Protein AF-A0A964HAW4-F1 (afdb_monomer_lite)

pLDDT: mean 76.49, std 19.89, range [31.2, 98.12]

Foldseek 3Di:
DDDDDDDDDDDDDDDDDDDDDDDDDDDDDDPPDDPPVVVVVVVVVVVVVVVVVVVVVVVVVVVDDDDDPDPPDPPPCPPPVVVVVVVVVVVVVVVVVCVVVVVVCVVCVVVDPPVQFAFDVVLLVLLVVLLVLLLLLLLVLLQLLCVLQVHHFDSVLSSVLQVLLVVQCPDPDNCRSLVSSLVSVVVRVRHSLSSNLSVVLSVLLLLLLLLVLLVVLVVLVVVVPDPPCVVVVCVCNVVSVVCSVDCVSVVVSQVVCCVVPVDGDDGNGDPVSSVSSSVSSNVSLLSNLQSVVSVVCSTHVDDPSCSSVSSNVSSVVD

Sequence (318 aa):
MVLVRRPAARPHALQRAEPGRAAGAGGRNVRHRPGAGQVRLRRLAAAAAVLRRTAGLVLRHHGGGRAAAGARRPVTRPAVRWRRLVRAAGYLLVALIVFFLGRALHRSWNQIPFDRITFHYGWLAASYLGLVASFLCSVQAWRFILRALGSRMGFRDSWFVITGSYAAKYLPGHVWAIGGRMLLARGKGVPEKVSGVAMVLETAALLAGALIAFGLCLPWMVRDGLPSWIWWLFLPVPPILALMFTPLLERMVGFAARMAFKREVRVAISAPGLLAALALFTLSSIIQGAAFFSLVRSLYPVAPRLLPDVIGAYNGAW

Radius of gyration: 35.88 Å; chains: 1; bounding box: 89×78×87 Å

Structure (mmCIF, N/CA/C/O backbone):
data_AF-A0A964HAW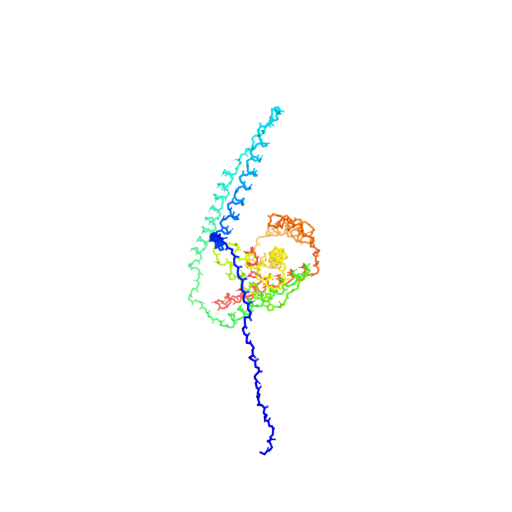4-F1
#
_entry.id   AF-A0A964HAW4-F1
#
loop_
_atom_site.group_PDB
_atom_site.id
_atom_site.type_symbol
_atom_site.label_atom_id
_atom_site.label_alt_id
_atom_site.label_comp_id
_atom_site.label_asym_id
_atom_site.label_entity_id
_atom_site.label_seq_id
_atom_site.pdbx_PDB_ins_code
_atom_site.Cartn_x
_atom_site.Cartn_y
_atom_site.Cartn_z
_atom_site.occupancy
_atom_site.B_iso_or_equiv
_atom_site.auth_seq_id
_atom_site.auth_comp_id
_atom_site.auth_asym_id
_atom_site.auth_atom_id
_atom_site.pdbx_PDB_model_num
ATOM 1 N N . MET A 1 1 ? 4.829 -59.054 48.210 1.00 35.91 1 MET A N 1
ATOM 2 C CA . MET A 1 1 ? 5.217 -58.788 49.612 1.00 35.91 1 MET A CA 1
ATOM 3 C C . MET A 1 1 ? 4.294 -57.680 50.120 1.00 35.91 1 MET A C 1
ATOM 5 O O . MET A 1 1 ? 4.290 -56.651 49.468 1.00 35.91 1 MET A O 1
ATOM 9 N N . VAL A 1 2 ? 3.479 -57.927 51.166 1.00 38.50 2 VAL A N 1
ATOM 10 C CA . VAL A 1 2 ? 2.469 -57.002 51.777 1.00 38.50 2 VAL A CA 1
ATOM 11 C C . VAL A 1 2 ? 1.381 -56.478 50.796 1.00 38.50 2 VAL A C 1
ATOM 13 O O . VAL A 1 2 ? 1.665 -55.604 49.993 1.00 38.50 2 VAL A O 1
ATOM 16 N N . LEU A 1 3 ? 0.135 -56.972 50.670 1.00 39.19 3 LEU A N 1
ATOM 17 C CA . LEU A 1 3 ? -0.824 -57.742 51.504 1.00 39.19 3 LEU A CA 1
ATOM 18 C C . LEU A 1 3 ? -1.668 -56.901 52.500 1.00 39.19 3 LEU A C 1
ATOM 20 O O . LEU A 1 3 ? -1.117 -56.064 53.201 1.00 39.19 3 LEU A O 1
ATOM 24 N N . VAL A 1 4 ? -2.974 -57.250 52.596 1.00 39.12 4 VAL A N 1
ATOM 25 C CA . VAL A 1 4 ? -4.094 -56.712 53.433 1.00 39.12 4 VAL A CA 1
ATOM 26 C C . VAL A 1 4 ? -4.879 -55.542 52.786 1.00 39.12 4 VAL A C 1
ATOM 28 O O . VAL A 1 4 ? -4.257 -54.589 52.349 1.00 39.12 4 VAL A O 1
ATOM 31 N N . ARG A 1 5 ? -6.232 -55.495 52.688 1.00 35.47 5 ARG A N 1
ATOM 32 C CA . ARG A 1 5 ? -7.354 -56.490 52.749 1.00 35.47 5 ARG A CA 1
ATOM 33 C C . ARG A 1 5 ? -8.629 -55.912 52.052 1.00 35.47 5 ARG A C 1
ATOM 35 O O . ARG A 1 5 ? -8.724 -54.711 51.838 1.00 35.47 5 ARG A O 1
ATOM 42 N N . ARG A 1 6 ? -9.646 -56.754 51.793 1.00 42.38 6 ARG A N 1
ATOM 43 C CA . ARG A 1 6 ? -11.105 -56.426 51.751 1.00 42.38 6 ARG A CA 1
ATOM 44 C C . ARG A 1 6 ? -11.812 -57.254 52.850 1.00 42.38 6 ARG A C 1
ATOM 46 O O . ARG A 1 6 ? -11.238 -58.267 53.257 1.00 42.38 6 ARG A O 1
ATOM 53 N N . PRO A 1 7 ? -12.989 -56.841 53.364 1.00 48.69 7 PRO A N 1
ATOM 54 C CA . PRO A 1 7 ? -14.280 -57.511 53.049 1.00 48.69 7 PRO A CA 1
ATOM 55 C C . PRO A 1 7 ? -15.428 -56.482 52.825 1.00 48.69 7 PRO A C 1
ATOM 57 O O . PRO A 1 7 ? -15.294 -55.340 53.237 1.00 48.69 7 PRO A O 1
ATOM 60 N N . ALA A 1 8 ? -16.529 -56.686 52.085 1.00 38.34 8 ALA A N 1
ATOM 61 C CA . ALA A 1 8 ? -17.463 -57.806 51.844 1.00 38.34 8 ALA A CA 1
ATOM 62 C C . ALA A 1 8 ? -18.743 -57.791 52.736 1.00 38.34 8 ALA A C 1
ATOM 64 O O . ALA A 1 8 ? -18.697 -58.206 53.883 1.00 38.34 8 ALA A O 1
ATOM 65 N N . ALA A 1 9 ? -19.846 -57.305 52.130 1.00 42.94 9 ALA A N 1
ATOM 66 C CA . ALA A 1 9 ? -21.307 -57.526 52.298 1.00 42.94 9 ALA A CA 1
ATOM 67 C C . ALA A 1 9 ? -21.949 -58.114 53.587 1.00 42.94 9 ALA A C 1
ATOM 69 O O . ALA A 1 9 ? -21.405 -59.043 54.168 1.00 42.94 9 ALA A O 1
ATOM 70 N N . ARG A 1 10 ? -23.216 -57.717 53.878 1.00 41.38 10 ARG A N 1
ATOM 71 C CA . ARG A 1 10 ? -24.394 -58.583 54.228 1.00 41.38 10 ARG A CA 1
ATOM 72 C C . ARG A 1 10 ? -25.747 -57.782 54.299 1.00 41.38 10 ARG A C 1
ATOM 74 O O . ARG A 1 10 ? -25.674 -56.564 54.157 1.00 41.38 10 ARG A O 1
ATOM 81 N N . PRO A 1 11 ? -26.954 -58.421 54.384 1.00 58.38 11 PRO A N 1
ATOM 82 C CA . PRO A 1 11 ? -28.237 -57.883 53.857 1.00 58.38 11 PRO A CA 1
ATOM 83 C C . PRO A 1 11 ? -29.479 -57.984 54.817 1.00 58.38 11 PRO A C 1
ATOM 85 O O . PRO A 1 11 ? -29.296 -58.101 56.022 1.00 58.38 11 PRO A O 1
ATOM 88 N N . HIS A 1 12 ? -30.715 -58.035 54.255 1.00 36.41 12 HIS A N 1
ATOM 89 C CA . HIS A 1 12 ? -32.085 -58.155 54.861 1.00 36.41 12 HIS A CA 1
ATOM 90 C C . HIS A 1 12 ? -32.744 -56.824 55.326 1.00 36.41 12 HIS A C 1
ATOM 92 O O . HIS A 1 12 ? -32.024 -55.865 55.566 1.00 36.41 12 HIS A O 1
ATOM 98 N N . ALA A 1 13 ? -34.080 -56.635 55.426 1.00 34.81 13 ALA A N 1
ATOM 99 C CA . ALA A 1 13 ? -35.292 -57.482 55.258 1.00 34.81 13 ALA A CA 1
ATOM 100 C C . ALA A 1 13 ? -36.464 -56.629 54.658 1.00 34.81 13 ALA A C 1
ATOM 102 O O . ALA A 1 13 ? -36.458 -55.416 54.823 1.00 34.81 13 ALA A O 1
ATOM 103 N N . LEU A 1 14 ? -37.380 -57.116 53.805 1.00 39.22 14 LEU A N 1
ATOM 104 C CA . LEU A 1 14 ? -38.687 -57.776 54.073 1.00 39.22 14 LEU A CA 1
ATOM 105 C C . LEU A 1 14 ? -39.646 -57.149 55.126 1.00 39.22 14 LEU A C 1
ATOM 107 O O . LEU A 1 14 ? -39.494 -57.387 56.318 1.00 39.22 14 LEU A O 1
ATOM 111 N N . GLN A 1 15 ? -40.741 -56.529 54.652 1.00 36.38 15 GLN A N 1
ATOM 112 C CA . GLN A 1 15 ? -42.053 -56.347 55.324 1.00 36.38 15 GLN A CA 1
ATOM 113 C C . GLN A 1 15 ? -43.113 -56.140 54.212 1.00 36.38 15 GLN A C 1
ATOM 115 O O . GLN A 1 15 ? -42.954 -55.238 53.399 1.00 36.38 15 GLN A O 1
ATOM 120 N N . ARG A 1 16 ? -43.976 -57.121 53.898 1.00 32.84 16 ARG A N 1
ATOM 121 C CA . ARG A 1 16 ? -45.280 -57.518 54.500 1.00 32.84 16 ARG A CA 1
ATOM 122 C C . ARG A 1 16 ? -46.460 -56.573 54.190 1.00 32.84 16 ARG A C 1
ATOM 124 O O . ARG A 1 16 ? -46.291 -55.372 54.055 1.00 32.84 16 ARG A O 1
ATOM 131 N N . ALA A 1 17 ? -47.633 -57.181 53.999 1.00 31.97 17 ALA A N 1
ATOM 132 C CA . ALA A 1 17 ? -48.779 -56.648 53.256 1.00 31.97 17 ALA A CA 1
ATOM 133 C C . ALA A 1 17 ? -49.978 -56.230 54.131 1.00 31.97 17 ALA A C 1
ATOM 135 O O . ALA A 1 17 ? -50.087 -56.731 55.245 1.00 31.97 17 ALA A O 1
ATOM 136 N N . GLU A 1 18 ? -50.893 -55.453 53.516 1.00 38.38 18 GLU A N 1
ATOM 137 C CA . GLU A 1 18 ? -52.356 -55.352 53.774 1.00 38.38 18 GLU A CA 1
ATOM 138 C C . GLU A 1 18 ? -52.808 -54.860 55.176 1.00 38.38 18 GLU A C 1
ATOM 140 O O . GLU A 1 18 ? -52.257 -55.279 56.192 1.00 38.38 18 GLU A O 1
ATOM 145 N N . PRO A 1 19 ? -53.826 -53.967 55.268 1.00 40.56 19 PRO A N 1
ATOM 146 C CA . PRO A 1 19 ? -55.200 -54.395 54.957 1.00 40.56 19 PRO A CA 1
ATOM 147 C C . PRO A 1 19 ? -56.165 -53.355 54.332 1.00 40.56 19 PRO A C 1
ATOM 149 O O . PRO A 1 19 ? -56.290 -52.229 54.803 1.00 40.56 19 PRO A O 1
ATOM 152 N N . GLY A 1 20 ? -57.013 -53.827 53.411 1.00 31.20 20 GLY A N 1
ATOM 153 C CA . GLY A 1 20 ? -58.469 -53.865 53.654 1.00 31.20 20 GLY A CA 1
ATOM 154 C C . GLY A 1 20 ? -59.385 -52.638 53.403 1.00 31.20 20 GLY A C 1
ATOM 155 O O . GLY A 1 20 ? -59.283 -51.597 54.038 1.00 31.20 20 GLY A O 1
ATOM 156 N N . ARG A 1 21 ? -60.461 -52.925 52.643 1.00 33.78 21 ARG A N 1
ATOM 157 C CA . ARG A 1 21 ? -61.824 -52.318 52.632 1.00 33.78 21 ARG A CA 1
ATOM 158 C C . ARG A 1 21 ? -62.122 -51.004 51.863 1.00 33.78 21 ARG A C 1
ATOM 160 O O . ARG A 1 21 ? -62.060 -49.908 52.395 1.00 33.78 21 ARG A O 1
ATOM 167 N N . ALA A 1 22 ? -62.775 -51.233 50.713 1.00 32.38 22 ALA A N 1
ATOM 168 C CA . ALA A 1 22 ? -64.205 -50.940 50.462 1.00 32.38 22 ALA A CA 1
ATOM 169 C C . ALA A 1 22 ? -64.647 -49.678 49.676 1.00 32.38 22 ALA A C 1
ATOM 171 O O . ALA A 1 22 ? -64.302 -48.550 49.993 1.00 32.38 22 ALA A O 1
ATOM 172 N N . ALA A 1 23 ? -65.578 -49.958 48.746 1.00 33.78 23 ALA A N 1
ATOM 173 C CA . ALA A 1 23 ? -66.641 -49.116 48.171 1.00 33.78 23 ALA A CA 1
ATOM 174 C C . ALA A 1 23 ? -66.277 -47.870 47.328 1.00 33.78 23 ALA A C 1
ATOM 176 O O . ALA A 1 23 ? -65.573 -46.965 47.756 1.00 33.78 23 ALA A O 1
ATOM 177 N N . GLY A 1 24 ? -66.881 -47.777 46.134 1.00 31.69 24 GLY A N 1
ATOM 178 C CA . GLY A 1 24 ? -66.871 -46.561 45.310 1.00 31.69 24 GLY A CA 1
ATOM 179 C C . GLY A 1 24 ? -67.125 -46.824 43.824 1.00 31.69 24 GLY A C 1
ATOM 180 O O . GLY A 1 24 ? -66.193 -47.102 43.074 1.00 31.69 24 GLY A O 1
ATOM 181 N N . ALA A 1 25 ? -68.383 -46.725 43.388 1.00 40.19 25 ALA A N 1
ATOM 182 C CA . ALA A 1 25 ? -68.748 -46.774 41.971 1.00 40.19 25 ALA A CA 1
ATOM 183 C C . ALA A 1 25 ? -68.289 -45.509 41.210 1.00 40.19 25 ALA A C 1
ATOM 185 O O . ALA A 1 25 ? -68.097 -44.452 41.809 1.00 40.19 25 ALA A O 1
ATOM 186 N N . GLY A 1 26 ? -68.185 -45.591 39.878 1.00 35.69 26 GLY A N 1
ATOM 187 C CA . GLY A 1 26 ? -68.028 -44.416 39.007 1.00 35.69 26 GLY A CA 1
ATOM 188 C C . GLY A 1 26 ? -66.986 -44.593 37.901 1.00 35.69 26 GLY A C 1
ATOM 189 O O . GLY A 1 26 ? -65.810 -44.837 38.163 1.00 35.69 26 GLY A O 1
ATOM 190 N N . GLY A 1 27 ? -67.415 -44.454 36.643 1.00 46.66 27 GLY A N 1
ATOM 191 C CA . GLY A 1 27 ? -66.565 -44.678 35.471 1.00 46.66 27 GLY A CA 1
ATOM 192 C C . GLY A 1 27 ? -65.346 -43.749 35.410 1.00 46.66 27 GLY A C 1
ATOM 193 O O . GLY A 1 27 ? -65.473 -42.523 35.420 1.00 46.66 27 GLY A O 1
ATOM 194 N N . ARG A 1 28 ? -64.144 -44.327 35.283 1.00 37.09 28 ARG A N 1
ATOM 195 C CA . ARG A 1 28 ? -62.907 -43.558 35.081 1.00 37.09 28 ARG A CA 1
ATOM 196 C C . ARG A 1 28 ? -62.816 -43.044 33.648 1.00 37.09 28 ARG A C 1
ATOM 198 O O . ARG A 1 28 ? -62.330 -43.719 32.747 1.00 37.09 28 ARG A O 1
ATOM 205 N N . ASN A 1 29 ? -63.248 -41.801 33.477 1.00 41.69 29 ASN A N 1
ATOM 206 C CA . ASN A 1 29 ? -63.091 -41.018 32.259 1.00 41.69 29 ASN A CA 1
ATOM 207 C C . ASN A 1 29 ? -61.589 -40.841 31.928 1.00 41.69 29 ASN A C 1
ATOM 209 O O . ASN A 1 29 ? -60.875 -40.099 32.613 1.00 41.69 29 ASN A O 1
ATOM 213 N N . VAL A 1 30 ? -61.090 -41.558 30.913 1.00 42.34 30 VAL A N 1
ATOM 214 C CA . VAL A 1 30 ? -59.668 -41.565 30.527 1.00 42.34 30 VAL A CA 1
ATOM 215 C C . VAL A 1 30 ? -59.298 -40.228 29.883 1.00 42.34 30 VAL A C 1
ATOM 217 O O . VAL A 1 30 ? -59.407 -40.029 28.674 1.00 42.34 30 VAL A O 1
ATOM 220 N N . ARG A 1 31 ? -58.814 -39.284 30.698 1.00 45.88 31 ARG A N 1
ATOM 221 C CA . ARG A 1 31 ? -58.225 -38.034 30.200 1.00 45.88 31 ARG A CA 1
ATOM 222 C C . ARG A 1 31 ? -56.914 -38.328 29.469 1.00 45.88 31 ARG A C 1
ATOM 224 O O . ARG A 1 31 ? -55.850 -38.366 30.090 1.00 45.88 31 ARG A O 1
ATOM 231 N N . HIS A 1 32 ? -56.981 -38.467 28.145 1.00 48.34 32 HIS A N 1
ATOM 232 C CA . HIS A 1 32 ? -55.803 -38.415 27.279 1.00 48.34 32 HIS A CA 1
ATOM 233 C C . HIS A 1 32 ? -54.973 -37.163 27.603 1.00 48.34 32 HIS A C 1
ATOM 235 O O . HIS A 1 32 ? -55.416 -36.032 27.391 1.00 48.34 32 HIS A O 1
ATOM 241 N N . ARG A 1 33 ? -53.743 -37.355 28.098 1.00 52.31 33 ARG A N 1
ATOM 242 C CA . ARG A 1 33 ? -52.763 -36.267 28.171 1.00 52.31 33 ARG A CA 1
ATOM 243 C C . ARG A 1 33 ? -52.367 -35.896 26.734 1.00 52.31 33 ARG A C 1
ATOM 245 O O . ARG A 1 33 ? -51.877 -36.772 26.022 1.00 52.31 33 ARG A O 1
ATOM 252 N N . PRO A 1 34 ? -52.553 -34.640 26.288 1.00 51.97 34 PRO A N 1
ATOM 253 C CA . PRO A 1 34 ? -52.150 -34.236 24.947 1.00 51.97 34 PRO A CA 1
ATOM 254 C C . PRO A 1 34 ? -50.628 -34.343 24.819 1.00 51.97 34 PRO A C 1
ATOM 256 O O . PRO A 1 34 ? -49.889 -33.727 25.590 1.00 51.97 34 PRO A O 1
ATOM 259 N N . GLY A 1 35 ? -50.156 -35.128 23.848 1.00 50.19 35 GLY A N 1
ATOM 260 C CA . GLY A 1 35 ? -48.725 -35.301 23.591 1.00 50.19 35 GLY A CA 1
ATOM 261 C C . GLY A 1 35 ? -48.032 -33.968 23.283 1.00 50.19 35 GLY A C 1
ATOM 262 O O . GLY A 1 35 ? -48.661 -33.023 22.801 1.00 50.19 35 GLY A O 1
ATOM 263 N N . ALA A 1 36 ? -46.719 -33.887 23.523 1.00 56.66 36 ALA A N 1
ATOM 264 C CA . ALA A 1 36 ? -45.951 -32.636 23.440 1.00 56.66 36 ALA A CA 1
ATOM 265 C C . ALA A 1 36 ? -46.127 -31.865 22.108 1.00 56.66 36 ALA A C 1
ATOM 267 O O . ALA A 1 36 ? -46.110 -30.632 22.099 1.00 56.66 36 ALA A O 1
ATOM 268 N N . GLY A 1 37 ? -46.382 -32.569 20.997 1.00 54.00 37 GLY A N 1
ATOM 269 C CA . GLY A 1 37 ? -46.727 -31.969 19.703 1.00 54.00 37 GLY A CA 1
ATOM 270 C C . GLY A 1 37 ? -48.032 -31.157 19.707 1.00 54.00 37 GLY A C 1
ATOM 271 O O . GLY A 1 37 ? -48.051 -30.038 19.195 1.00 54.00 37 GLY A O 1
ATOM 272 N N . GLN A 1 38 ? -49.101 -31.646 20.349 1.00 55.34 38 GLN A N 1
ATOM 273 C CA . GLN A 1 38 ? -50.380 -30.923 20.445 1.00 55.34 38 GLN A CA 1
ATOM 274 C C . GLN A 1 38 ? -50.254 -29.642 21.281 1.00 55.34 38 GLN A C 1
ATOM 276 O O . GLN A 1 38 ? -50.842 -28.616 20.936 1.00 55.34 38 GLN A O 1
ATOM 281 N N . VAL A 1 39 ? -49.441 -29.656 22.345 1.00 58.75 39 VAL A N 1
ATOM 282 C CA . VAL A 1 39 ? -49.148 -28.448 23.140 1.00 58.75 39 VAL A CA 1
ATOM 283 C C . VAL A 1 39 ? -48.400 -27.409 22.293 1.00 58.75 39 VAL A C 1
ATOM 285 O O . VAL A 1 39 ? -48.707 -26.216 22.364 1.00 58.75 39 VAL A O 1
ATOM 288 N N . ARG A 1 40 ? -47.464 -27.850 21.441 1.00 57.47 40 ARG A N 1
ATOM 289 C CA . ARG A 1 40 ? -46.716 -26.979 20.520 1.00 57.47 40 ARG A CA 1
ATOM 290 C C . ARG A 1 40 ? -47.630 -26.358 19.456 1.00 57.47 40 ARG A C 1
ATOM 292 O O . ARG A 1 40 ? -47.580 -25.147 19.256 1.00 57.47 40 ARG A O 1
ATOM 299 N N . LEU A 1 41 ? -48.521 -27.150 18.853 1.00 60.28 41 LEU A N 1
ATOM 300 C CA . LEU A 1 41 ? -49.508 -26.678 17.872 1.00 60.28 41 LEU A CA 1
ATOM 301 C C . LEU A 1 41 ? -50.505 -25.675 18.477 1.00 60.28 41 LEU A C 1
ATOM 303 O O . LEU A 1 41 ? -50.747 -24.627 17.880 1.00 60.28 41 LEU A O 1
ATOM 307 N N . ARG A 1 42 ? -51.018 -25.922 19.692 1.00 66.50 42 ARG A N 1
ATOM 308 C CA . ARG A 1 42 ? -51.914 -24.970 20.382 1.00 66.50 42 ARG A CA 1
ATOM 309 C C . ARG A 1 42 ? -51.219 -23.642 20.708 1.00 66.50 42 ARG A C 1
ATOM 311 O O . ARG A 1 42 ? -51.841 -22.592 20.566 1.00 66.50 42 ARG A O 1
ATOM 318 N N . ARG A 1 43 ? -49.929 -23.659 21.074 1.00 61.53 43 ARG A N 1
ATOM 319 C CA . ARG A 1 43 ? -49.134 -22.429 21.276 1.00 61.53 43 ARG A CA 1
ATOM 320 C C . ARG A 1 43 ? -48.914 -21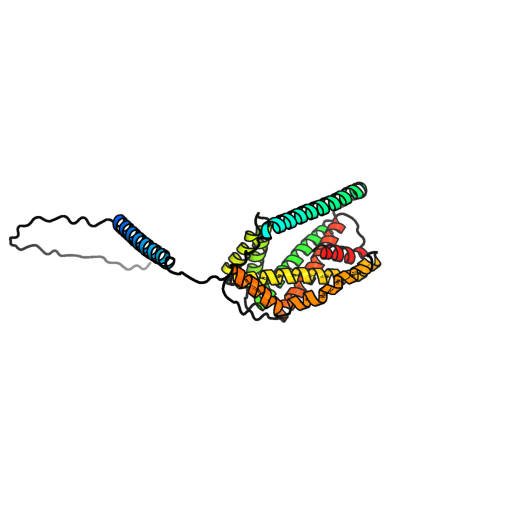.649 19.973 1.00 61.53 43 ARG A C 1
ATOM 322 O O . ARG A 1 43 ? -49.027 -20.426 19.987 1.00 61.53 43 ARG A O 1
ATOM 329 N N . LEU A 1 44 ? -48.664 -22.331 18.852 1.00 63.72 44 LEU A N 1
ATOM 330 C CA . LEU A 1 44 ? -48.538 -21.689 17.535 1.00 63.72 44 LEU A CA 1
ATOM 331 C C . LEU A 1 44 ? -49.867 -21.079 17.058 1.00 63.72 44 LEU A C 1
ATOM 333 O O . LEU A 1 44 ? -49.880 -19.942 16.589 1.00 63.72 44 LEU A O 1
ATOM 337 N N . ALA A 1 45 ? -50.990 -21.777 17.250 1.00 63.72 45 ALA A N 1
ATOM 338 C CA . ALA A 1 45 ? -52.321 -21.251 16.939 1.00 63.72 45 ALA A CA 1
ATOM 339 C C . ALA A 1 45 ? -52.668 -20.005 17.781 1.00 63.72 45 ALA A C 1
ATOM 341 O O . ALA A 1 45 ? -53.166 -19.015 17.243 1.00 63.72 45 ALA A O 1
ATOM 342 N N . ALA A 1 46 ? -52.341 -20.012 19.079 1.00 63.72 46 ALA A N 1
ATOM 343 C CA . ALA A 1 46 ? -52.520 -18.850 19.951 1.00 63.72 46 ALA A CA 1
ATOM 344 C C . ALA A 1 46 ? -51.659 -17.648 19.510 1.00 63.72 46 ALA A C 1
ATOM 346 O O . ALA A 1 46 ? -52.161 -16.526 19.438 1.00 63.72 46 ALA A O 1
ATOM 347 N N . ALA A 1 47 ? -50.393 -17.873 19.138 1.00 57.91 47 ALA A N 1
ATOM 348 C CA . ALA A 1 47 ? -49.519 -16.820 18.615 1.00 57.91 47 ALA A CA 1
ATOM 349 C C . ALA A 1 47 ? -50.041 -16.228 17.288 1.00 57.91 47 ALA A C 1
ATOM 351 O O . ALA A 1 47 ? -50.054 -15.008 17.113 1.00 57.91 47 ALA A O 1
ATOM 352 N N . ALA A 1 48 ? -50.546 -17.072 16.381 1.00 58.34 48 ALA A N 1
ATOM 353 C CA . ALA A 1 48 ? -51.159 -16.632 15.128 1.00 58.34 48 ALA A CA 1
ATOM 354 C C . ALA A 1 48 ? -52.446 -15.811 15.353 1.00 58.34 48 ALA A C 1
ATOM 356 O O . ALA A 1 48 ? -52.684 -14.833 14.641 1.00 58.34 48 ALA A O 1
ATOM 357 N N . ALA A 1 49 ? -53.256 -16.157 16.359 1.00 62.75 49 ALA A N 1
ATOM 358 C CA . ALA A 1 49 ? -54.447 -15.391 16.727 1.00 62.75 49 ALA A CA 1
ATOM 359 C C . ALA A 1 49 ? -54.100 -13.990 17.270 1.00 62.75 49 ALA A C 1
ATOM 361 O O . ALA A 1 49 ? -54.747 -13.010 16.894 1.00 62.75 49 ALA A O 1
ATOM 362 N N . VAL A 1 50 ? -53.047 -13.873 18.090 1.00 65.75 50 VAL A N 1
ATOM 363 C CA . VAL A 1 50 ? -52.547 -12.574 18.581 1.00 65.75 50 VAL A CA 1
ATOM 364 C C . VAL A 1 50 ? -52.026 -11.713 17.425 1.00 65.75 50 VAL A C 1
ATOM 366 O O . VAL A 1 50 ? -52.412 -10.549 17.327 1.00 65.75 50 VAL A O 1
ATOM 369 N N . LEU A 1 51 ? -51.240 -12.287 16.506 1.00 59.69 51 LEU A N 1
ATOM 370 C CA . LEU A 1 51 ? -50.731 -11.585 15.317 1.00 59.69 51 LEU A CA 1
ATOM 371 C C . LEU A 1 51 ? -51.848 -11.095 14.380 1.00 59.69 51 LEU A C 1
ATOM 373 O O . LEU A 1 51 ? -51.756 -9.995 13.837 1.00 59.69 51 LEU A O 1
ATOM 377 N N . ARG A 1 52 ? -52.934 -11.862 14.212 1.00 61.03 52 ARG A N 1
ATOM 378 C CA . ARG A 1 52 ? -54.109 -11.404 13.445 1.00 61.03 52 ARG A CA 1
ATOM 379 C C . ARG A 1 52 ? -54.853 -10.265 14.151 1.00 61.03 52 ARG A C 1
ATOM 381 O O . ARG A 1 52 ? -55.301 -9.338 13.477 1.00 61.03 52 ARG A O 1
ATOM 388 N N . ARG A 1 53 ? -54.950 -10.284 15.488 1.00 60.47 53 ARG A N 1
ATOM 389 C CA . ARG A 1 53 ? -55.561 -9.189 16.268 1.00 60.47 53 ARG A CA 1
ATOM 390 C C . ARG A 1 53 ? -54.749 -7.894 16.190 1.00 60.47 53 ARG A C 1
ATOM 392 O O . ARG A 1 53 ? -55.343 -6.836 15.995 1.00 60.47 53 ARG A O 1
ATOM 399 N N . THR A 1 54 ? -53.421 -7.957 16.292 1.00 57.59 54 THR A N 1
ATOM 400 C CA . THR A 1 54 ? -52.568 -6.761 16.170 1.00 57.59 54 THR A CA 1
ATOM 401 C C . THR A 1 54 ? -52.537 -6.220 14.740 1.00 57.59 54 THR A C 1
ATOM 403 O O . THR A 1 54 ? -52.667 -5.012 14.562 1.00 57.59 54 THR A O 1
ATOM 406 N N . ALA A 1 55 ? -52.486 -7.081 13.716 1.00 52.66 55 ALA A N 1
ATOM 407 C CA . ALA A 1 55 ? -52.609 -6.652 12.319 1.00 52.66 55 ALA A CA 1
ATOM 408 C C . ALA A 1 55 ? -53.962 -5.966 12.028 1.00 52.66 55 ALA A C 1
ATOM 410 O O . ALA A 1 55 ? -53.996 -4.916 11.386 1.00 52.66 55 ALA A O 1
ATOM 411 N N . GLY A 1 56 ? -55.071 -6.503 12.551 1.00 49.34 56 GLY A N 1
ATOM 412 C CA . GLY A 1 56 ? -56.401 -5.894 12.415 1.00 49.34 56 GLY A CA 1
ATOM 413 C C . GLY A 1 56 ? -56.543 -4.537 13.119 1.00 49.34 56 GLY A C 1
ATOM 414 O O . GLY A 1 56 ? -57.226 -3.650 12.608 1.00 49.34 56 GLY A O 1
ATOM 415 N N . LEU A 1 57 ? -55.867 -4.344 14.258 1.00 52.59 57 LEU A N 1
ATOM 416 C CA . LEU A 1 57 ? -55.820 -3.056 14.964 1.00 52.59 57 LEU A CA 1
ATOM 417 C C . LEU A 1 57 ? -54.989 -2.006 14.212 1.00 52.59 57 LEU A C 1
ATOM 419 O O . LEU A 1 57 ? -55.428 -0.863 14.094 1.00 52.59 57 LEU A O 1
ATOM 423 N N . VAL A 1 58 ? -53.843 -2.392 13.638 1.00 50.78 58 VAL A N 1
ATOM 424 C CA . VAL A 1 58 ? -53.017 -1.493 12.809 1.00 50.78 58 VAL A CA 1
ATOM 425 C C . VAL A 1 58 ? -53.774 -1.044 11.553 1.00 50.78 58 VAL A C 1
ATOM 427 O O . VAL A 1 58 ? -53.742 0.136 11.212 1.00 50.78 58 VAL A O 1
ATOM 430 N N . LEU A 1 59 ? -54.520 -1.944 10.902 1.00 50.12 59 LEU A N 1
ATOM 431 C CA . LEU A 1 59 ? -55.307 -1.608 9.708 1.00 50.12 59 LEU A CA 1
ATOM 432 C C . LEU A 1 59 ? -56.517 -0.704 10.006 1.00 50.12 59 LEU A C 1
ATOM 434 O O . LEU A 1 59 ? -56.865 0.130 9.171 1.00 50.12 59 LEU A O 1
ATOM 438 N N . ARG A 1 60 ? -57.132 -0.797 11.194 1.00 46.88 60 ARG A N 1
ATOM 439 C CA . ARG A 1 60 ? -58.220 0.120 11.591 1.00 46.88 60 ARG A CA 1
ATOM 440 C C . ARG A 1 60 ? -57.738 1.542 11.892 1.00 46.88 60 ARG A C 1
ATOM 442 O O . ARG A 1 60 ? -58.497 2.483 11.676 1.00 46.88 60 ARG A O 1
ATOM 449 N N . HIS A 1 61 ? -56.487 1.729 12.316 1.00 47.59 61 HIS A N 1
ATOM 450 C CA . HIS A 1 61 ? -55.968 3.055 12.681 1.00 47.59 61 HIS A CA 1
ATOM 451 C C . HIS A 1 61 ? -55.595 3.957 11.481 1.00 47.59 61 HIS A C 1
ATOM 453 O O . HIS A 1 61 ? -55.133 5.081 11.674 1.00 47.59 61 HIS A O 1
ATOM 459 N N . HIS A 1 62 ? -55.804 3.494 10.243 1.00 48.25 62 HIS A N 1
ATOM 460 C CA . HIS A 1 62 ? -55.634 4.277 9.007 1.00 48.25 62 HIS A CA 1
ATOM 461 C C . HIS A 1 62 ? -56.966 4.643 8.316 1.00 48.25 62 HIS A C 1
ATOM 463 O O . HIS A 1 62 ? -56.955 5.175 7.209 1.00 48.25 62 HIS A O 1
ATOM 469 N N . GLY A 1 63 ? -58.111 4.393 8.964 1.00 40.47 63 GLY A N 1
ATOM 470 C CA . GLY A 1 63 ? -59.453 4.607 8.401 1.00 40.47 63 GLY A CA 1
ATOM 471 C C . GLY A 1 63 ? -60.174 5.905 8.797 1.00 40.47 63 GLY A C 1
ATOM 472 O O . GLY A 1 63 ? -61.375 5.999 8.564 1.00 40.47 63 GLY A O 1
ATOM 473 N N . GLY A 1 64 ? -59.506 6.887 9.415 1.00 44.19 64 GLY A N 1
ATOM 474 C CA . GLY A 1 64 ? -60.161 8.106 9.914 1.00 44.19 64 GLY A CA 1
ATOM 475 C C . GLY A 1 64 ? -59.253 9.334 9.890 1.00 44.19 64 GLY A C 1
ATOM 476 O O . GLY A 1 64 ? -58.380 9.472 10.739 1.00 44.19 64 GLY A O 1
ATOM 477 N N . GLY A 1 65 ? -59.467 10.224 8.917 1.00 34.91 65 GLY A N 1
ATOM 478 C CA . GLY A 1 65 ? -58.687 11.456 8.758 1.00 34.91 65 GLY A CA 1
ATOM 479 C C . GLY A 1 65 ? -59.029 12.216 7.476 1.00 34.91 65 GLY A C 1
ATOM 480 O O . GLY A 1 65 ? -58.296 12.141 6.492 1.00 34.91 65 GLY A O 1
ATOM 481 N N . ARG A 1 66 ? -60.152 12.946 7.474 1.00 45.59 66 ARG A N 1
ATOM 482 C CA . ARG A 1 66 ? -60.420 13.983 6.459 1.00 45.59 66 ARG A CA 1
ATOM 483 C C . ARG A 1 66 ? -59.579 15.235 6.761 1.00 45.59 66 ARG A C 1
ATOM 485 O O . ARG A 1 66 ? -59.285 15.509 7.915 1.00 45.59 66 ARG A O 1
ATOM 492 N N . ALA A 1 67 ? -59.297 16.006 5.708 1.00 43.94 67 ALA A N 1
ATOM 493 C CA . ALA A 1 67 ? -58.748 17.369 5.725 1.00 43.94 67 ALA A CA 1
ATOM 494 C C . ALA A 1 67 ? -57.297 17.569 6.230 1.00 43.94 67 ALA A C 1
ATOM 496 O O . ALA A 1 67 ? -57.053 17.976 7.358 1.00 43.94 67 ALA A O 1
ATOM 497 N N . ALA A 1 68 ? -56.343 17.453 5.299 1.00 41.22 68 ALA A N 1
ATOM 498 C CA . ALA A 1 68 ? -55.222 18.393 5.190 1.00 41.22 68 ALA A CA 1
ATOM 499 C C . ALA A 1 68 ? -54.720 18.411 3.734 1.00 41.22 68 ALA A C 1
ATOM 501 O O . ALA A 1 68 ? -53.999 17.510 3.301 1.00 41.22 68 ALA A O 1
ATOM 502 N N . ALA A 1 69 ? -55.116 19.426 2.960 1.00 46.22 69 ALA A N 1
ATOM 503 C CA . ALA A 1 69 ? -54.677 19.618 1.576 1.00 46.22 69 ALA A CA 1
ATOM 504 C C . ALA A 1 69 ? -53.237 20.171 1.520 1.00 46.22 69 ALA A C 1
ATOM 506 O O . ALA A 1 69 ? -52.994 21.301 1.111 1.00 46.22 69 ALA A O 1
ATOM 507 N N . GLY A 1 70 ? -52.267 19.366 1.956 1.00 38.81 70 GLY A N 1
ATOM 508 C CA . GLY A 1 70 ? -50.842 19.646 1.789 1.00 38.81 70 GLY A CA 1
ATOM 509 C C . GLY A 1 70 ? -50.338 19.052 0.477 1.00 38.81 70 GLY A C 1
ATOM 510 O O . GLY A 1 70 ? -50.296 17.828 0.336 1.00 38.81 70 GLY A O 1
ATOM 511 N N . ALA A 1 71 ? -49.947 19.900 -0.477 1.00 47.91 71 ALA A N 1
ATOM 512 C CA . ALA A 1 71 ? -49.452 19.474 -1.784 1.00 47.91 71 ALA A CA 1
ATOM 513 C C . ALA A 1 71 ? -48.235 18.538 -1.651 1.00 47.91 71 ALA A C 1
ATOM 515 O O . ALA A 1 71 ? -47.099 18.976 -1.441 1.00 47.91 71 ALA A O 1
ATOM 516 N N . ARG A 1 72 ? -48.460 17.226 -1.806 1.00 48.25 72 ARG A N 1
ATOM 517 C CA . ARG A 1 72 ? -47.385 16.231 -1.897 1.00 48.25 72 ARG A CA 1
ATOM 518 C C . ARG A 1 72 ? -46.631 16.455 -3.203 1.00 48.25 72 ARG A C 1
ATOM 520 O O . ARG A 1 72 ? -47.010 15.911 -4.238 1.00 48.25 72 ARG A O 1
ATOM 527 N N . ARG A 1 73 ? -45.558 17.255 -3.146 1.00 50.81 73 ARG A N 1
ATOM 528 C CA . ARG A 1 73 ? -44.604 17.409 -4.253 1.00 50.81 73 ARG A CA 1
ATOM 529 C C . ARG A 1 73 ? -44.221 16.011 -4.759 1.00 50.81 73 ARG A C 1
ATOM 531 O O . ARG A 1 73 ? -43.803 15.187 -3.939 1.00 50.81 73 ARG A O 1
ATOM 538 N N . PRO A 1 74 ? -44.351 15.713 -6.063 1.00 46.34 74 PRO A N 1
ATOM 539 C CA . PRO A 1 74 ? -43.890 14.439 -6.581 1.00 46.34 74 PRO A CA 1
ATOM 540 C C . PRO A 1 74 ? -42.383 14.354 -6.346 1.00 46.34 74 PRO A C 1
ATOM 542 O O . PRO A 1 74 ? -41.628 15.213 -6.800 1.00 46.34 74 PRO A O 1
ATOM 545 N N . VAL A 1 75 ? -41.938 13.309 -5.644 1.00 55.34 75 VAL A N 1
ATOM 546 C CA . VAL A 1 75 ? -40.517 12.951 -5.602 1.00 55.34 75 VAL A CA 1
ATOM 547 C C . VAL A 1 75 ? -40.162 12.467 -7.003 1.00 55.34 75 VAL A C 1
ATOM 549 O O . VAL A 1 75 ? -40.337 11.291 -7.339 1.00 55.34 75 VAL A O 1
ATOM 552 N N . THR A 1 76 ? -39.738 13.405 -7.849 1.00 52.59 76 THR A N 1
ATOM 553 C CA . THR A 1 76 ? -39.257 13.136 -9.202 1.00 52.59 76 THR A CA 1
ATOM 554 C C . THR A 1 76 ? -38.172 12.075 -9.097 1.00 52.59 76 THR A C 1
ATOM 556 O O . THR A 1 76 ? -37.234 12.219 -8.322 1.00 52.59 76 THR A O 1
ATOM 559 N N . ARG A 1 77 ? -38.327 10.951 -9.807 1.00 51.50 77 ARG A N 1
ATOM 560 C CA . ARG A 1 77 ? -37.394 9.814 -9.745 1.00 51.50 77 ARG A CA 1
ATOM 561 C C . ARG A 1 77 ? -36.272 10.022 -10.775 1.00 51.50 77 ARG A C 1
ATOM 563 O O . ARG A 1 77 ? -36.455 9.604 -11.918 1.00 51.50 77 ARG A O 1
ATOM 570 N N . PRO A 1 78 ? -35.077 10.550 -10.433 1.00 53.12 78 PRO A N 1
ATOM 571 C CA . PRO A 1 78 ? -33.994 10.724 -11.408 1.00 53.12 78 PRO A CA 1
ATOM 572 C C . PRO A 1 78 ? -33.231 9.397 -11.612 1.00 53.12 78 PRO A C 1
ATOM 574 O O . PRO A 1 78 ? -32.410 9.237 -12.517 1.00 53.12 78 PRO A O 1
ATOM 577 N N . ALA A 1 79 ? -33.514 8.416 -10.746 1.00 61.53 79 ALA A N 1
ATOM 578 C CA . ALA A 1 79 ? -32.684 7.256 -10.472 1.00 61.53 79 ALA A CA 1
ATOM 579 C C . ALA A 1 79 ? -32.524 6.286 -11.651 1.00 61.53 79 ALA A C 1
ATOM 581 O O . ALA A 1 79 ? -31.518 5.585 -11.712 1.00 61.53 79 ALA A O 1
ATOM 582 N N . VAL A 1 80 ? -33.473 6.211 -12.591 1.00 67.75 80 VAL A N 1
ATOM 583 C CA . VAL A 1 80 ? -33.374 5.248 -13.706 1.00 67.75 80 VAL A CA 1
ATOM 584 C C . VAL A 1 80 ? -32.421 5.752 -14.790 1.00 67.75 80 VAL A C 1
ATOM 586 O O . VAL A 1 80 ? -31.541 5.001 -15.211 1.00 67.75 80 VAL A O 1
ATOM 589 N N . ARG A 1 81 ? -32.540 7.024 -15.204 1.00 77.75 81 ARG A N 1
ATOM 590 C CA . ARG A 1 81 ? -31.655 7.628 -16.217 1.00 77.75 81 ARG A CA 1
ATOM 591 C C . ARG A 1 81 ? -30.231 7.770 -15.674 1.00 77.75 81 ARG A C 1
ATOM 593 O O . ARG A 1 81 ? -29.297 7.350 -16.348 1.00 77.75 81 ARG A O 1
ATOM 600 N N . TRP A 1 82 ? -30.078 8.213 -14.420 1.00 79.56 82 TRP A N 1
ATOM 601 C CA . TRP A 1 82 ? -28.779 8.261 -13.736 1.00 79.56 82 TRP A CA 1
ATOM 602 C C . TRP A 1 82 ? -28.101 6.884 -13.651 1.00 79.56 82 TRP A C 1
ATOM 604 O O . TRP A 1 82 ? -26.955 6.737 -14.061 1.00 79.56 82 TRP A O 1
ATOM 614 N N . ARG A 1 83 ? -28.812 5.829 -13.218 1.00 81.81 83 ARG A N 1
ATOM 615 C CA . ARG A 1 83 ? -28.230 4.472 -13.147 1.00 81.81 83 ARG A CA 1
ATOM 616 C C . ARG A 1 83 ? -27.878 3.888 -14.517 1.00 81.81 83 ARG A C 1
ATOM 618 O O . ARG A 1 83 ? -26.970 3.066 -14.583 1.00 81.81 83 ARG A O 1
ATOM 625 N N . ARG A 1 84 ? -28.566 4.280 -15.597 1.00 85.38 84 ARG A N 1
ATOM 626 C CA . ARG A 1 84 ? -28.171 3.914 -16.970 1.00 85.38 84 ARG A CA 1
ATOM 627 C C . ARG A 1 84 ? -26.917 4.674 -17.411 1.00 85.38 84 ARG A C 1
ATOM 629 O O . ARG A 1 84 ? -26.007 4.034 -17.920 1.00 85.38 84 ARG A O 1
ATOM 636 N N . LEU A 1 85 ? -26.836 5.981 -17.146 1.00 89.19 85 LEU A N 1
ATOM 637 C CA . LEU A 1 85 ? -25.659 6.809 -17.445 1.00 89.19 85 LEU A CA 1
ATOM 638 C C . LEU A 1 85 ? -24.403 6.315 -16.713 1.00 89.19 85 LEU A C 1
ATOM 640 O O . LEU A 1 85 ? -23.387 6.096 -17.357 1.00 89.19 85 LEU A O 1
ATOM 644 N N . VAL A 1 86 ? -24.485 6.042 -15.406 1.00 89.50 86 VAL A N 1
ATOM 645 C CA . VAL A 1 86 ? -23.352 5.515 -14.619 1.00 89.50 86 VAL A CA 1
ATOM 646 C C . VAL A 1 86 ? -22.878 4.155 -15.149 1.00 89.50 86 VAL A C 1
ATOM 648 O O . VAL A 1 86 ? -21.677 3.917 -15.233 1.00 89.50 86 VAL A O 1
ATOM 651 N N . ARG A 1 87 ? -23.795 3.269 -15.569 1.00 90.62 87 ARG A N 1
ATOM 652 C CA . ARG A 1 87 ? -23.420 1.999 -16.219 1.00 90.62 87 ARG A CA 1
ATOM 653 C C . ARG A 1 87 ? -22.766 2.219 -17.579 1.00 90.62 87 ARG A C 1
ATOM 655 O O . ARG A 1 87 ? -21.750 1.598 -17.847 1.00 90.62 87 ARG A O 1
ATOM 662 N N . ALA A 1 88 ? -23.333 3.083 -18.421 1.00 91.81 88 ALA A N 1
ATOM 663 C CA . ALA A 1 88 ? -22.790 3.387 -19.743 1.00 91.81 88 ALA A CA 1
ATOM 664 C C . ALA A 1 88 ? -21.387 4.007 -19.646 1.00 91.81 88 ALA A C 1
ATOM 666 O O . ALA A 1 88 ? -20.487 3.567 -20.349 1.00 91.81 88 ALA A O 1
ATOM 667 N N . ALA A 1 89 ? -21.179 4.943 -18.715 1.00 92.69 89 ALA A N 1
ATOM 668 C CA . ALA A 1 89 ? -19.867 5.500 -18.399 1.00 92.69 89 ALA A CA 1
ATOM 669 C C . ALA A 1 89 ? -18.894 4.426 -17.882 1.00 92.69 89 ALA A C 1
ATOM 671 O O . ALA A 1 89 ? -17.740 4.407 -18.294 1.00 92.69 89 ALA A O 1
ATOM 672 N N . GLY A 1 90 ? -19.359 3.492 -17.044 1.00 91.81 90 GLY A N 1
ATOM 673 C CA . GLY A 1 90 ? -18.562 2.346 -16.594 1.00 91.81 90 GLY A CA 1
ATOM 674 C C . GLY A 1 90 ? -18.138 1.417 -17.738 1.00 91.81 90 GLY A C 1
ATOM 675 O O . GLY A 1 90 ? -16.962 1.080 -17.841 1.00 91.81 90 GLY A O 1
ATOM 676 N N . TYR A 1 91 ? -19.058 1.048 -18.635 1.00 94.25 91 TYR A N 1
ATOM 677 C CA . TYR A 1 91 ? -18.732 0.251 -19.825 1.00 94.25 91 TYR A CA 1
ATOM 678 C C . TYR A 1 91 ? -17.792 0.995 -20.779 1.00 94.25 91 TYR A C 1
ATOM 680 O O . TYR A 1 91 ? -16.855 0.389 -21.289 1.00 94.25 91 TYR A O 1
ATOM 688 N N . LEU A 1 92 ? -18.000 2.300 -20.982 1.00 95.12 92 LEU A N 1
ATOM 689 C CA . LEU A 1 92 ? -17.122 3.144 -21.792 1.00 95.12 92 LEU A CA 1
ATOM 690 C C . LEU A 1 92 ? -15.711 3.221 -21.193 1.00 95.12 92 LEU A C 1
ATOM 692 O O . LEU A 1 92 ? -14.739 3.059 -21.921 1.00 95.12 92 LEU A O 1
ATOM 696 N N . LEU A 1 93 ? -15.587 3.398 -19.874 1.00 93.81 93 LEU A N 1
ATOM 697 C CA . LEU A 1 93 ? -14.300 3.406 -19.176 1.00 93.81 93 LEU A CA 1
ATOM 698 C C . LEU A 1 93 ? -13.571 2.063 -19.319 1.00 93.81 93 LEU A C 1
ATOM 700 O O . LEU A 1 93 ? -12.393 2.047 -19.663 1.00 93.81 93 LEU A O 1
ATOM 704 N N . VAL A 1 94 ? -14.269 0.939 -19.120 1.00 94.25 94 VAL A N 1
ATOM 705 C CA . VAL A 1 94 ? -13.701 -0.405 -19.331 1.00 94.25 94 VAL A CA 1
ATOM 706 C C . VAL A 1 94 ? -13.267 -0.594 -20.788 1.00 94.25 94 VAL A C 1
ATOM 708 O O . VAL A 1 94 ? -12.167 -1.083 -21.032 1.00 94.25 94 VAL A O 1
ATOM 711 N N . ALA A 1 95 ? -14.078 -0.155 -21.756 1.00 94.50 95 ALA A N 1
ATOM 712 C CA . ALA A 1 95 ? -13.734 -0.213 -23.174 1.00 94.50 95 ALA A CA 1
ATOM 713 C C . ALA A 1 95 ? -12.503 0.647 -23.510 1.00 94.50 95 ALA A C 1
ATOM 715 O O . ALA A 1 95 ? -11.636 0.181 -24.245 1.00 94.50 95 ALA A O 1
ATOM 716 N N . LEU A 1 96 ? -12.374 1.851 -22.936 1.00 95.19 96 LEU A N 1
ATOM 717 C CA . LEU A 1 96 ? -11.171 2.681 -23.071 1.00 95.19 96 LEU A CA 1
ATOM 718 C C . LEU A 1 96 ? -9.942 1.983 -22.481 1.00 95.19 96 LEU A C 1
ATOM 720 O O . LEU A 1 96 ? -8.918 1.919 -23.154 1.00 95.19 96 LEU A O 1
ATOM 724 N N . ILE A 1 97 ? -10.031 1.437 -21.264 1.00 93.56 97 ILE A N 1
ATOM 725 C CA . ILE A 1 97 ? -8.912 0.736 -20.611 1.00 93.56 97 ILE A CA 1
ATOM 726 C C . ILE A 1 97 ? -8.447 -0.445 -21.472 1.00 93.56 97 ILE A C 1
ATOM 728 O O . ILE A 1 97 ? -7.258 -0.553 -21.769 1.00 93.56 97 ILE A O 1
ATOM 732 N N . VAL A 1 98 ? -9.375 -1.289 -21.936 1.00 95.12 98 VAL A N 1
ATOM 733 C CA . VAL A 1 98 ? -9.062 -2.432 -22.811 1.00 95.12 98 VAL A CA 1
ATOM 734 C C . VAL A 1 98 ? -8.493 -1.969 -24.156 1.00 95.12 98 VAL A C 1
ATOM 736 O O . VAL A 1 98 ? -7.518 -2.550 -24.629 1.00 95.12 98 VAL A O 1
ATOM 739 N N . PHE A 1 99 ? -9.033 -0.903 -24.753 1.00 95.69 99 PHE A N 1
ATOM 740 C CA . PHE A 1 99 ? -8.523 -0.336 -26.003 1.00 95.69 99 PHE A CA 1
ATOM 741 C C . PHE A 1 99 ? -7.095 0.203 -25.858 1.00 95.69 99 PHE A C 1
ATOM 743 O O . PHE A 1 99 ? -6.235 -0.129 -26.672 1.00 95.69 99 PHE A O 1
ATOM 750 N N . PHE A 1 100 ? -6.813 1.004 -24.826 1.00 93.81 100 PHE A N 1
ATOM 751 C CA . PHE A 1 100 ? -5.476 1.551 -24.591 1.00 93.81 100 PHE A CA 1
ATOM 752 C C . PHE A 1 100 ? -4.467 0.455 -24.241 1.00 93.81 100 PHE A C 1
ATOM 754 O O . PHE A 1 100 ? -3.372 0.456 -24.804 1.00 93.81 100 PHE A O 1
ATOM 761 N N . LEU A 1 101 ? -4.842 -0.509 -23.394 1.00 92.19 101 LEU A N 1
ATOM 762 C CA . LEU A 1 101 ? -3.986 -1.640 -23.036 1.00 92.19 101 LEU A CA 1
ATOM 763 C C . LEU A 1 101 ? -3.695 -2.533 -24.251 1.00 92.19 101 LEU A C 1
ATOM 765 O O . LEU A 1 101 ? -2.537 -2.842 -24.515 1.00 92.19 101 LEU A O 1
ATOM 769 N N . GLY A 1 102 ? -4.717 -2.882 -25.039 1.00 93.06 102 GLY A N 1
ATOM 770 C CA . GLY A 1 102 ? -4.564 -3.670 -26.265 1.00 93.06 102 GLY A CA 1
ATOM 771 C C . GLY A 1 102 ? -3.747 -2.947 -27.340 1.00 93.06 102 GLY A C 1
ATOM 772 O O . GLY A 1 102 ? -2.880 -3.552 -27.965 1.00 93.06 102 GLY A O 1
ATOM 773 N N . ARG A 1 103 ? -3.948 -1.634 -27.513 1.00 94.00 103 ARG A N 1
ATOM 774 C CA . ARG A 1 103 ? -3.159 -0.786 -28.425 1.00 94.00 103 ARG A CA 1
ATOM 775 C C . ARG A 1 103 ? -1.696 -0.678 -27.995 1.00 94.00 103 ARG A C 1
ATOM 777 O O . ARG A 1 103 ? -0.821 -0.713 -28.859 1.00 94.00 103 ARG A O 1
ATOM 784 N N . ALA A 1 104 ? -1.431 -0.518 -26.699 1.00 90.00 104 ALA A N 1
ATOM 785 C CA . ALA A 1 104 ? -0.076 -0.482 -26.158 1.00 90.00 104 ALA A CA 1
ATOM 786 C C . ALA A 1 104 ? 0.614 -1.838 -26.349 1.00 90.00 104 ALA A C 1
ATOM 788 O O . ALA A 1 104 ? 1.692 -1.894 -26.939 1.00 90.00 104 ALA A O 1
ATOM 789 N N . LEU A 1 105 ? -0.056 -2.928 -25.959 1.00 90.62 105 LEU A N 1
ATOM 790 C CA . LEU A 1 105 ? 0.455 -4.285 -26.113 1.00 90.62 105 LEU A CA 1
ATOM 791 C C . LEU A 1 105 ? 0.751 -4.610 -27.581 1.00 90.62 105 LEU A C 1
ATOM 793 O O . LEU A 1 105 ? 1.854 -5.042 -27.880 1.00 90.62 105 LEU A O 1
ATOM 797 N N . HIS A 1 106 ? -0.172 -4.331 -28.507 1.00 92.56 106 HIS A N 1
ATOM 798 C CA . HIS A 1 106 ? 0.029 -4.596 -29.935 1.00 92.56 106 HIS A CA 1
ATOM 799 C C . HIS A 1 106 ? 1.211 -3.809 -30.528 1.00 92.56 106 HIS A C 1
ATOM 801 O O . HIS A 1 106 ? 1.989 -4.371 -31.298 1.00 92.56 106 HIS A O 1
ATOM 807 N N . ARG A 1 107 ? 1.382 -2.532 -30.154 1.00 89.81 107 ARG A N 1
ATOM 808 C CA . ARG A 1 107 ? 2.497 -1.693 -30.632 1.00 89.81 107 ARG A CA 1
ATOM 809 C C . ARG A 1 107 ? 3.854 -2.127 -30.085 1.00 89.81 107 ARG A C 1
ATOM 811 O O . ARG A 1 107 ? 4.841 -2.067 -30.812 1.00 89.81 107 ARG A O 1
ATOM 818 N N . SER A 1 108 ? 3.900 -2.541 -28.822 1.00 87.94 108 SER A N 1
ATOM 819 C CA . SER A 1 108 ? 5.137 -2.960 -28.159 1.00 87.94 108 SER A CA 1
ATOM 820 C C . SER A 1 108 ? 5.432 -4.454 -28.302 1.00 87.94 108 SER A C 1
ATOM 822 O O . SER A 1 108 ? 6.542 -4.858 -27.982 1.00 87.94 108 SER A O 1
ATOM 824 N N . TRP A 1 109 ? 4.505 -5.270 -28.819 1.00 87.75 109 TRP A N 1
ATOM 825 C CA . TRP A 1 109 ? 4.662 -6.727 -28.941 1.00 87.75 109 TRP A CA 1
ATOM 826 C C . TRP A 1 109 ? 5.960 -7.124 -29.653 1.00 87.75 109 TRP A C 1
ATOM 828 O O . TRP A 1 109 ? 6.764 -7.883 -29.120 1.00 87.75 109 TRP A O 1
ATOM 838 N N . ASN A 1 110 ? 6.211 -6.513 -30.812 1.00 85.25 110 ASN A N 1
ATOM 839 C CA . ASN A 1 110 ? 7.396 -6.770 -31.637 1.00 85.25 110 ASN A CA 1
ATOM 840 C C . ASN A 1 110 ? 8.679 -6.112 -31.086 1.00 85.25 110 ASN A C 1
ATOM 842 O O . ASN A 1 110 ? 9.741 -6.248 -31.684 1.00 85.25 110 ASN A O 1
ATOM 846 N N . GLN A 1 111 ? 8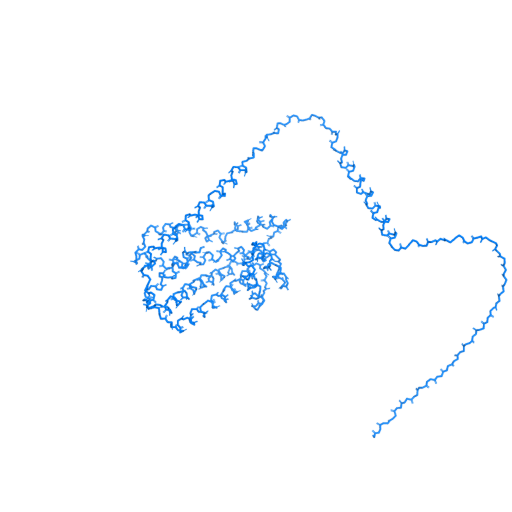.585 -5.359 -29.984 1.00 83.94 111 GLN A N 1
ATOM 847 C CA . GLN A 1 111 ? 9.716 -4.707 -29.312 1.00 83.94 111 GLN A CA 1
ATOM 848 C C . GLN A 1 111 ? 10.202 -5.506 -28.093 1.00 83.94 111 GLN A C 1
ATOM 850 O O . GLN A 1 111 ? 11.245 -5.174 -27.534 1.00 83.94 111 GLN A O 1
ATOM 855 N N . ILE A 1 112 ? 9.462 -6.537 -27.663 1.00 83.12 112 ILE A N 1
ATOM 856 C CA . ILE A 1 112 ? 9.844 -7.403 -26.544 1.00 83.12 112 ILE A CA 1
ATOM 857 C C . ILE A 1 112 ? 10.931 -8.373 -27.037 1.00 83.12 112 ILE A C 1
ATOM 859 O O . ILE A 1 112 ? 10.650 -9.205 -27.901 1.00 83.12 112 ILE A O 1
ATOM 863 N N . PRO A 1 113 ? 12.167 -8.319 -26.507 1.00 83.00 113 PRO A N 1
ATOM 864 C CA . PRO A 1 113 ? 13.232 -9.213 -26.934 1.00 83.00 113 PRO A CA 1
ATOM 865 C C . PRO A 1 113 ? 13.093 -10.547 -26.191 1.00 83.00 113 PRO A C 1
ATOM 867 O O . PRO A 1 113 ? 13.781 -10.790 -25.198 1.00 83.00 113 PRO A O 1
ATOM 870 N N . PHE A 1 114 ? 12.163 -11.395 -26.636 1.00 84.31 114 PHE A N 1
ATOM 871 C CA . PHE A 1 114 ? 11.895 -12.704 -26.025 1.00 84.31 114 PHE A CA 1
ATOM 872 C C . PHE A 1 114 ? 13.160 -13.578 -25.941 1.00 84.31 114 PHE A C 1
ATOM 874 O O . PHE A 1 114 ? 13.392 -14.217 -24.917 1.00 84.31 114 PHE A O 1
ATOM 881 N N . ASP A 1 115 ? 14.041 -13.494 -26.941 1.00 84.38 115 ASP A N 1
ATOM 882 C CA . ASP A 1 115 ? 15.317 -14.230 -27.006 1.00 84.38 115 ASP A CA 1
ATOM 883 C C . ASP A 1 115 ? 16.352 -13.785 -25.953 1.00 84.38 115 ASP A C 1
ATOM 885 O O . ASP A 1 115 ? 17.386 -14.427 -25.779 1.00 84.38 115 ASP A O 1
ATOM 889 N N . ARG A 1 116 ? 16.107 -12.662 -25.260 1.00 83.50 116 ARG A N 1
ATOM 890 C CA . ARG A 1 116 ? 16.999 -12.093 -24.232 1.00 83.50 116 ARG A CA 1
ATOM 891 C C . ARG A 1 116 ? 16.488 -12.286 -22.804 1.00 83.50 116 ARG A C 1
ATOM 893 O O . ARG A 1 116 ? 17.054 -11.688 -21.889 1.00 83.50 116 ARG A O 1
ATOM 900 N N . ILE A 1 117 ? 15.428 -13.070 -22.606 1.00 87.19 117 ILE A N 1
ATOM 901 C CA . ILE A 1 117 ? 14.934 -13.405 -21.267 1.00 87.19 117 ILE A CA 1
ATOM 902 C C . ILE A 1 117 ? 15.959 -14.319 -20.586 1.00 87.19 117 ILE A C 1
ATOM 904 O O . ILE A 1 117 ? 16.140 -15.470 -20.980 1.00 87.19 117 ILE A O 1
ATOM 908 N N . THR A 1 118 ? 16.614 -13.816 -19.543 1.00 87.56 118 THR A N 1
ATOM 909 C CA . THR A 1 118 ? 17.424 -14.629 -18.625 1.00 87.56 118 THR A CA 1
ATOM 910 C C . THR A 1 118 ? 16.643 -14.858 -17.332 1.00 87.56 118 THR A C 1
ATOM 912 O O . THR A 1 118 ? 15.701 -14.134 -17.045 1.00 87.56 118 THR A O 1
ATOM 915 N N . PHE A 1 119 ? 16.992 -15.873 -16.537 1.00 90.00 119 PHE A N 1
ATOM 916 C CA . PHE A 1 119 ? 16.376 -16.092 -15.220 1.00 90.00 119 PHE A CA 1
ATOM 917 C C . PHE A 1 119 ? 17.431 -16.029 -14.118 1.00 90.00 119 PHE A C 1
ATOM 919 O O . PHE A 1 119 ? 18.093 -17.014 -13.790 1.00 90.00 119 PHE A O 1
ATOM 926 N N . HIS A 1 120 ? 17.585 -14.852 -13.513 1.00 93.19 120 HIS A N 1
ATOM 927 C CA . HIS A 1 120 ? 18.480 -14.666 -12.375 1.00 93.19 120 HIS A CA 1
ATOM 928 C C . HIS A 1 120 ? 17.754 -14.960 -11.055 1.00 93.19 120 HIS A C 1
ATOM 930 O O . HIS A 1 120 ? 17.179 -14.067 -10.427 1.00 93.19 120 HIS A O 1
ATOM 936 N N . TYR A 1 121 ? 17.839 -16.215 -10.602 1.00 94.62 121 TYR A N 1
ATOM 937 C CA . TYR A 1 121 ? 17.197 -16.705 -9.373 1.00 94.62 121 TYR A CA 1
ATOM 938 C C . TYR A 1 121 ? 17.470 -15.847 -8.125 1.00 94.62 121 TYR A C 1
ATOM 940 O O . TYR A 1 121 ? 16.581 -15.704 -7.292 1.00 94.62 121 TYR A O 1
ATOM 948 N N . GLY A 1 122 ? 18.646 -15.218 -8.005 1.00 96.06 122 GLY A N 1
ATOM 949 C CA . GLY A 1 122 ? 18.949 -14.299 -6.898 1.00 96.06 122 GLY A CA 1
ATOM 950 C C . GLY A 1 122 ? 18.059 -13.048 -6.876 1.00 96.06 122 GLY A C 1
ATOM 951 O O . GLY A 1 122 ? 17.559 -12.667 -5.820 1.00 96.06 122 GLY A O 1
ATOM 952 N N . TRP A 1 123 ? 17.785 -12.446 -8.039 1.00 95.88 123 TRP A N 1
ATOM 953 C CA . TRP A 1 123 ? 16.874 -11.298 -8.158 1.00 95.88 123 TRP A CA 1
ATOM 954 C C . TRP A 1 123 ? 15.406 -11.711 -7.997 1.00 95.88 123 TRP A C 1
ATOM 956 O O . TRP A 1 123 ? 14.626 -10.979 -7.388 1.00 95.88 123 TRP A O 1
ATOM 966 N N . LEU A 1 124 ? 15.043 -12.914 -8.454 1.00 96.00 124 LEU A N 1
ATOM 967 C CA . LEU A 1 124 ? 13.716 -13.491 -8.226 1.00 96.00 124 LEU A CA 1
ATOM 968 C C . LEU A 1 124 ? 13.468 -13.774 -6.731 1.00 96.00 124 LEU A C 1
ATOM 970 O O . LEU A 1 124 ? 12.411 -13.433 -6.201 1.00 96.00 124 LEU A O 1
ATOM 974 N N . ALA A 1 125 ? 14.461 -14.321 -6.025 1.00 97.12 125 ALA A N 1
ATOM 975 C CA . ALA A 1 125 ? 14.411 -14.526 -4.579 1.00 97.12 125 ALA A CA 1
ATOM 976 C C . ALA A 1 125 ? 14.339 -13.190 -3.821 1.00 97.12 125 ALA A C 1
ATOM 978 O O . ALA A 1 125 ? 13.517 -13.052 -2.917 1.00 97.12 125 ALA A O 1
ATOM 979 N N . ALA A 1 126 ? 15.122 -12.180 -4.221 1.00 96.69 126 ALA A N 1
ATOM 980 C CA . ALA A 1 126 ? 15.035 -10.831 -3.658 1.00 96.69 126 ALA A CA 1
ATOM 981 C C . ALA A 1 126 ? 13.642 -10.202 -3.864 1.00 96.69 126 ALA A C 1
ATOM 983 O O . ALA A 1 126 ? 13.097 -9.604 -2.936 1.00 96.69 126 ALA A O 1
ATOM 984 N N . SER A 1 127 ? 13.028 -10.397 -5.038 1.00 97.44 127 SER A N 1
ATOM 985 C CA . SER A 1 127 ? 11.647 -9.979 -5.308 1.00 97.44 127 SER A CA 1
ATOM 986 C C . SER A 1 127 ? 10.650 -10.658 -4.362 1.00 97.44 127 SER A C 1
ATOM 988 O O . SER A 1 127 ? 9.879 -9.980 -3.679 1.00 97.44 127 SER A O 1
ATOM 990 N N . TYR A 1 128 ? 10.713 -11.987 -4.243 1.00 97.69 128 TYR A N 1
ATOM 991 C CA . TYR A 1 128 ? 9.841 -12.753 -3.350 1.00 97.69 128 TYR A CA 1
ATOM 992 C C . TYR A 1 128 ? 9.999 -12.338 -1.877 1.00 97.69 128 TYR A C 1
ATOM 994 O O . TYR A 1 128 ? 9.006 -12.081 -1.194 1.00 97.69 128 TYR A O 1
ATOM 1002 N N . LEU A 1 129 ? 11.238 -12.196 -1.395 1.00 98.12 129 LEU A N 1
ATOM 1003 C CA . LEU A 1 129 ? 11.526 -11.723 -0.038 1.00 98.12 129 LEU A CA 1
ATOM 1004 C C . LEU A 1 129 ? 11.024 -10.290 0.189 1.00 98.12 129 LEU A C 1
ATOM 1006 O O . LEU A 1 129 ? 10.485 -10.002 1.257 1.00 98.12 129 LEU A O 1
ATOM 1010 N N . GLY A 1 130 ? 11.119 -9.414 -0.815 1.00 97.69 130 GLY A N 1
ATOM 1011 C CA . GLY A 1 130 ? 10.531 -8.075 -0.782 1.00 97.69 130 GLY A CA 1
ATOM 1012 C C . GLY A 1 130 ? 9.004 -8.104 -0.650 1.00 97.69 130 GLY A C 1
ATOM 1013 O O . GLY A 1 130 ? 8.446 -7.410 0.200 1.00 97.69 130 GLY A O 1
ATOM 1014 N N . LEU A 1 131 ? 8.310 -8.962 -1.405 1.00 96.56 131 LEU A N 1
ATOM 1015 C CA . LEU A 1 131 ? 6.858 -9.144 -1.267 1.00 96.56 131 LEU A CA 1
ATOM 1016 C C . LEU A 1 131 ? 6.468 -9.657 0.130 1.00 96.56 131 LEU A C 1
ATOM 1018 O O . LEU A 1 131 ? 5.521 -9.139 0.729 1.00 96.56 131 LEU A O 1
ATOM 1022 N N . VAL A 1 132 ? 7.222 -10.611 0.688 1.00 96.69 132 VAL A N 1
ATOM 1023 C CA . VAL A 1 132 ? 7.020 -11.101 2.065 1.00 96.69 132 VAL A CA 1
ATOM 1024 C C . VAL A 1 132 ? 7.264 -9.989 3.093 1.00 96.69 132 VAL A C 1
ATOM 1026 O O . VAL A 1 132 ? 6.446 -9.810 3.996 1.00 96.69 132 VAL A O 1
ATOM 1029 N N . ALA A 1 133 ? 8.332 -9.200 2.946 1.00 97.44 133 ALA A N 1
ATOM 1030 C CA . ALA A 1 133 ? 8.646 -8.077 3.832 1.00 97.44 133 ALA A CA 1
ATOM 1031 C C . ALA A 1 133 ? 7.561 -6.987 3.792 1.00 97.44 133 ALA A C 1
ATOM 1033 O O . ALA A 1 133 ? 7.080 -6.560 4.841 1.00 97.44 133 ALA A O 1
ATOM 1034 N N . SER A 1 134 ? 7.100 -6.607 2.598 1.00 96.25 134 SER A N 1
ATOM 1035 C CA . SER A 1 134 ? 5.953 -5.710 2.412 1.00 96.25 134 SER A CA 1
ATOM 1036 C C . SER A 1 134 ? 4.699 -6.232 3.127 1.00 96.25 134 SER A C 1
ATOM 1038 O O . SER A 1 134 ? 4.040 -5.503 3.873 1.00 96.25 134 SER A O 1
ATOM 1040 N N . PHE A 1 135 ? 4.384 -7.519 2.966 1.00 94.69 135 PHE A N 1
ATOM 1041 C CA . PHE A 1 135 ? 3.220 -8.112 3.615 1.00 94.69 135 PHE A CA 1
ATOM 1042 C C . PHE A 1 135 ? 3.349 -8.110 5.152 1.00 94.69 135 PHE A C 1
ATOM 1044 O O . PHE A 1 135 ? 2.392 -7.767 5.849 1.00 94.69 135 PHE A O 1
ATOM 1051 N N . LEU A 1 136 ? 4.542 -8.383 5.696 1.00 96.12 136 LEU A N 1
ATOM 1052 C CA . LEU A 1 136 ? 4.838 -8.245 7.131 1.00 96.12 136 LEU A CA 1
ATOM 1053 C C . LEU A 1 136 ? 4.663 -6.792 7.622 1.00 96.12 136 LEU A C 1
ATOM 1055 O O . LEU A 1 136 ? 4.057 -6.579 8.679 1.00 96.12 136 LEU A O 1
ATOM 1059 N N . CYS A 1 137 ? 5.120 -5.796 6.852 1.00 95.81 137 CYS A N 1
ATOM 1060 C CA . CYS A 1 137 ? 4.886 -4.374 7.134 1.00 95.81 137 CYS A CA 1
ATOM 1061 C C . CYS A 1 137 ? 3.387 -4.050 7.174 1.00 95.81 137 CYS A C 1
ATOM 1063 O O . CYS A 1 137 ? 2.932 -3.433 8.137 1.00 95.81 137 CYS A O 1
ATOM 1065 N N . SER A 1 138 ? 2.606 -4.531 6.203 1.00 93.81 138 SER A N 1
ATOM 1066 C CA . SER A 1 138 ? 1.146 -4.354 6.156 1.00 93.81 138 SER A CA 1
ATOM 1067 C C . SER A 1 138 ? 0.435 -4.988 7.364 1.00 93.81 138 SER A C 1
ATOM 1069 O O . SER A 1 138 ? -0.431 -4.362 7.982 1.00 93.81 138 SER A O 1
ATOM 1071 N N . VAL A 1 139 ? 0.847 -6.194 7.782 1.00 95.31 139 VAL A N 1
ATOM 1072 C CA . VAL A 1 139 ? 0.332 -6.852 9.000 1.00 95.31 139 VAL A CA 1
ATOM 1073 C C . VAL A 1 139 ? 0.648 -6.034 10.255 1.00 95.31 139 VAL A C 1
ATOM 1075 O O . VAL A 1 139 ? -0.204 -5.904 11.139 1.00 95.31 139 VAL A O 1
ATOM 1078 N N . GLN A 1 140 ? 1.840 -5.445 10.352 1.00 96.31 140 GLN A N 1
ATOM 1079 C CA . GLN A 1 140 ? 2.203 -4.614 11.499 1.00 96.31 140 GLN A CA 1
ATOM 1080 C C . GLN A 1 140 ? 1.539 -3.221 11.464 1.00 96.31 140 GLN A C 1
ATOM 1082 O O . GLN A 1 140 ? 1.146 -2.718 12.521 1.00 96.31 140 GLN A O 1
ATOM 1087 N N . ALA A 1 141 ? 1.317 -2.637 10.284 1.00 95.00 141 ALA A N 1
ATOM 1088 C CA . ALA A 1 141 ? 0.568 -1.393 10.103 1.00 95.00 141 ALA A CA 1
ATOM 1089 C C . ALA A 1 141 ? -0.893 -1.544 10.559 1.00 95.00 141 ALA A C 1
ATOM 1091 O O . ALA A 1 141 ? -1.374 -0.755 11.375 1.00 95.00 141 ALA A O 1
ATOM 1092 N N . TRP A 1 142 ? -1.565 -2.630 10.158 1.00 94.38 142 TRP A N 1
ATOM 1093 C CA . TRP A 1 142 ? -2.898 -2.990 10.660 1.00 94.38 142 TRP A CA 1
ATOM 1094 C C . TRP A 1 142 ? -2.963 -3.063 12.190 1.00 94.38 142 TRP A C 1
ATOM 1096 O O . TRP A 1 142 ? -3.919 -2.589 12.807 1.00 94.38 142 TRP A O 1
ATOM 1106 N N . ARG A 1 143 ? -1.931 -3.618 12.837 1.00 94.69 143 ARG A N 1
ATOM 1107 C CA . ARG A 1 143 ? -1.869 -3.693 14.306 1.00 94.69 143 ARG A CA 1
ATOM 1108 C C . ARG A 1 143 ? -1.735 -2.323 14.957 1.00 94.69 143 ARG A C 1
ATOM 1110 O O . ARG A 1 143 ? -2.283 -2.132 16.042 1.00 94.69 143 ARG A O 1
ATOM 1117 N N . PHE A 1 144 ? -1.039 -1.379 14.327 1.00 93.62 144 PHE A N 1
ATOM 1118 C CA . PHE A 1 144 ? -1.006 0.006 14.796 1.00 93.62 144 PHE A CA 1
ATOM 1119 C C . PHE A 1 144 ? -2.347 0.719 14.594 1.00 93.62 144 PHE A C 1
ATOM 1121 O O . PHE A 1 144 ? -2.779 1.409 15.514 1.00 93.62 144 PHE A O 1
ATOM 1128 N N . ILE A 1 145 ? -3.061 0.461 13.493 1.00 91.81 145 ILE A N 1
ATOM 1129 C CA . ILE A 1 145 ? -4.440 0.943 13.298 1.00 91.81 145 ILE A CA 1
ATOM 1130 C C . ILE A 1 145 ? -5.366 0.396 14.390 1.00 91.81 145 ILE A C 1
ATOM 1132 O O . ILE A 1 145 ? -6.039 1.173 15.061 1.00 91.81 145 ILE A O 1
ATOM 1136 N N . LEU A 1 146 ? -5.369 -0.918 14.643 1.00 91.44 146 LEU A N 1
ATOM 1137 C CA . LEU A 1 146 ? -6.184 -1.500 15.716 1.00 91.44 146 LEU A CA 1
ATOM 1138 C C . LEU A 1 146 ? -5.867 -0.870 17.081 1.00 91.44 146 LEU A C 1
ATOM 1140 O O . LEU A 1 146 ? -6.797 -0.512 17.805 1.00 91.44 146 LEU A O 1
ATOM 1144 N N . ARG A 1 147 ? -4.579 -0.672 17.400 1.00 90.94 147 ARG A N 1
ATOM 1145 C CA . ARG A 1 147 ? -4.134 0.012 18.629 1.00 90.94 147 ARG A CA 1
ATOM 1146 C C . ARG A 1 147 ? -4.614 1.461 18.690 1.00 90.94 147 ARG A C 1
ATOM 1148 O O . ARG A 1 147 ? -5.048 1.892 19.754 1.00 90.94 147 ARG A O 1
ATOM 1155 N N . ALA A 1 148 ? -4.581 2.186 17.571 1.00 87.56 148 ALA A N 1
ATOM 1156 C CA . ALA A 1 148 ? -5.086 3.553 17.475 1.00 87.56 148 ALA A CA 1
ATOM 1157 C C . ALA A 1 148 ? -6.605 3.649 17.679 1.00 87.56 148 ALA A C 1
ATOM 1159 O O . ALA A 1 148 ? -7.088 4.695 18.098 1.00 87.56 148 ALA A O 1
ATOM 1160 N N . LEU A 1 149 ? -7.331 2.554 17.437 1.00 86.88 149 LEU A N 1
ATOM 1161 C CA . LEU A 1 149 ? -8.765 2.383 17.694 1.00 86.88 149 LEU A CA 1
ATOM 1162 C C . LEU A 1 149 ? -9.062 1.743 19.071 1.00 86.88 149 LEU A C 1
ATOM 1164 O O . LEU A 1 149 ? -10.178 1.281 19.314 1.00 86.88 149 LEU A O 1
ATOM 1168 N N . GLY A 1 150 ? -8.064 1.643 19.958 1.00 87.25 150 GLY A N 1
ATOM 1169 C CA . GLY A 1 150 ? -8.197 1.073 21.306 1.00 87.25 150 GLY A CA 1
ATOM 1170 C C . GLY A 1 150 ? -8.247 -0.461 21.384 1.00 87.25 150 GLY A C 1
ATOM 1171 O O . GLY A 1 150 ? -8.383 -1.010 22.475 1.00 87.25 150 GLY A O 1
ATOM 1172 N N . SER A 1 151 ? -8.112 -1.177 20.265 1.00 88.94 151 SER A N 1
ATOM 1173 C CA . SER A 1 151 ? -8.102 -2.647 20.215 1.00 88.94 151 SER A CA 1
ATOM 1174 C C . SER A 1 151 ? -6.684 -3.220 20.116 1.00 88.94 151 SER A C 1
ATOM 1176 O O . SER A 1 151 ? -5.764 -2.593 19.597 1.00 88.94 151 SER A O 1
ATOM 1178 N N . ARG A 1 152 ? -6.467 -4.447 20.600 1.00 90.81 152 ARG A N 1
ATOM 1179 C CA . ARG A 1 152 ? -5.159 -5.124 20.529 1.00 90.81 152 ARG A CA 1
ATOM 1180 C C . ARG A 1 152 ? -5.322 -6.520 19.936 1.00 90.81 152 ARG A C 1
ATOM 1182 O O . ARG A 1 152 ? -6.273 -7.217 20.256 1.00 90.81 152 ARG A O 1
ATOM 1189 N N . MET A 1 153 ? -4.377 -6.921 19.085 1.00 92.75 153 MET A N 1
ATOM 1190 C CA . MET A 1 153 ? -4.334 -8.246 18.459 1.00 92.75 153 MET A CA 1
ATOM 1191 C C . MET A 1 153 ? -2.880 -8.744 18.374 1.00 92.75 153 MET A C 1
ATOM 1193 O O . MET A 1 153 ? -1.944 -7.953 18.168 1.00 92.75 153 MET A O 1
ATOM 1197 N N . GLY A 1 154 ? -2.669 -10.050 18.557 1.00 93.44 154 GLY A N 1
ATOM 1198 C CA . GLY A 1 154 ? -1.369 -10.708 18.389 1.00 93.44 154 GLY A CA 1
ATOM 1199 C C . GLY A 1 154 ? -0.873 -10.656 16.938 1.00 93.44 154 GLY A C 1
ATOM 1200 O O . GLY A 1 154 ? -1.668 -10.486 16.019 1.00 93.44 154 GLY A O 1
ATOM 1201 N N . PHE A 1 155 ? 0.440 -10.790 16.711 1.00 94.00 155 PHE A N 1
ATOM 1202 C CA . PHE A 1 155 ? 0.988 -10.744 15.344 1.00 94.00 155 PHE A CA 1
ATOM 1203 C C . PHE A 1 155 ? 0.476 -11.911 14.492 1.00 94.00 155 PHE A C 1
ATOM 1205 O O . PHE A 1 155 ? -0.047 -11.690 13.405 1.00 94.00 155 PHE A O 1
ATOM 1212 N N . ARG A 1 156 ? 0.544 -13.139 15.030 1.00 94.31 156 ARG A N 1
ATOM 1213 C CA . ARG A 1 156 ? 0.030 -14.356 14.377 1.00 94.31 156 ARG A CA 1
ATOM 1214 C C . ARG A 1 156 ? -1.468 -14.270 14.067 1.00 94.31 156 ARG A C 1
ATOM 1216 O O . ARG A 1 156 ? -1.884 -14.669 12.986 1.00 94.31 156 ARG A O 1
ATOM 1223 N N . ASP A 1 157 ? -2.265 -13.706 14.975 1.00 94.50 157 ASP A N 1
ATOM 1224 C CA . ASP A 1 157 ? -3.702 -13.520 14.748 1.00 94.50 157 ASP A CA 1
ATOM 1225 C C . ASP A 1 157 ? -3.975 -12.488 13.650 1.00 94.50 157 ASP A C 1
ATOM 1227 O O . ASP A 1 157 ? -4.800 -12.735 12.775 1.00 94.50 157 ASP A O 1
ATOM 1231 N N . SER A 1 158 ? -3.251 -11.362 13.648 1.00 94.12 158 SER A N 1
ATOM 1232 C CA . SER A 1 158 ? -3.355 -10.350 12.588 1.00 94.12 158 SER A CA 1
ATOM 1233 C C . SER A 1 158 ? -2.942 -10.898 11.227 1.00 94.12 158 SER A C 1
ATOM 1235 O O . SER A 1 158 ? -3.654 -10.671 10.255 1.00 94.12 158 SER A O 1
ATOM 1237 N N . TRP A 1 159 ? -1.849 -11.664 11.170 1.00 94.12 159 TRP A N 1
ATOM 1238 C CA . TRP A 1 159 ? -1.418 -12.380 9.971 1.00 94.12 159 TRP A CA 1
ATOM 1239 C C . TRP A 1 159 ? -2.535 -13.289 9.444 1.00 94.12 159 TRP A C 1
ATOM 1241 O O . TRP A 1 159 ? -2.958 -13.133 8.304 1.00 94.12 159 TRP A O 1
ATOM 1251 N N . PHE A 1 160 ? -3.089 -14.170 10.286 1.00 92.62 160 PHE A N 1
ATOM 1252 C CA . PHE A 1 160 ? -4.150 -15.097 9.879 1.00 92.62 160 PHE A CA 1
ATOM 1253 C C . PHE A 1 160 ? -5.413 -14.374 9.382 1.00 92.62 160 PHE A C 1
ATOM 1255 O O . PHE A 1 160 ? -5.948 -14.715 8.325 1.00 92.62 160 PHE A O 1
ATOM 1262 N N . VAL A 1 161 ? -5.866 -13.342 10.108 1.00 92.06 161 VAL A N 1
ATOM 1263 C CA . VAL A 1 161 ? -7.020 -12.513 9.718 1.00 92.06 161 VAL A CA 1
ATOM 1264 C C . VAL A 1 161 ? -6.774 -11.852 8.358 1.00 92.06 161 VAL A C 1
ATOM 1266 O O . VAL A 1 161 ? -7.642 -11.919 7.488 1.00 92.06 161 VAL A O 1
ATOM 1269 N N . ILE A 1 162 ? -5.602 -11.249 8.139 1.00 90.62 162 ILE A N 1
ATOM 1270 C CA . ILE A 1 162 ? -5.266 -1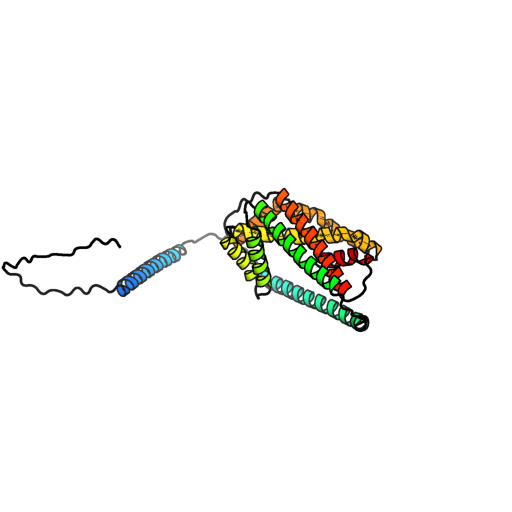0.551 6.887 1.00 90.62 162 ILE A CA 1
ATOM 1271 C C . ILE A 1 162 ? -5.150 -11.529 5.719 1.00 90.62 162 ILE A C 1
ATOM 1273 O O . ILE A 1 162 ? -5.794 -11.311 4.693 1.00 90.62 162 ILE A O 1
ATOM 1277 N N . THR A 1 163 ? -4.403 -12.626 5.870 1.00 89.00 163 THR A N 1
ATOM 1278 C CA . THR A 1 163 ? -4.238 -13.632 4.811 1.00 89.00 163 THR A CA 1
ATOM 1279 C C . THR A 1 163 ? -5.587 -14.225 4.397 1.00 89.00 163 THR A C 1
ATOM 1281 O O . THR A 1 163 ? -5.889 -14.269 3.205 1.00 89.00 163 THR A O 1
ATOM 1284 N N . GLY A 1 164 ? -6.445 -14.589 5.359 1.00 86.50 164 GLY A N 1
ATOM 1285 C CA . GLY A 1 164 ? -7.801 -15.073 5.069 1.00 86.50 164 GLY A CA 1
ATOM 1286 C C . GLY A 1 164 ? -8.671 -14.032 4.353 1.00 86.50 164 GLY A C 1
ATOM 1287 O O . GLY A 1 164 ? -9.397 -14.359 3.416 1.00 86.50 164 GLY A O 1
ATOM 1288 N N . SER A 1 165 ? -8.539 -12.756 4.725 1.00 86.12 165 SER A N 1
ATOM 1289 C CA . SER A 1 165 ? -9.252 -11.647 4.073 1.00 86.12 165 SER A CA 1
ATOM 1290 C C . SER A 1 165 ? -8.783 -11.406 2.635 1.00 86.12 165 SER A C 1
ATOM 1292 O O . SER A 1 165 ? -9.593 -11.102 1.759 1.00 86.12 165 SER A O 1
ATOM 1294 N N . TYR A 1 166 ? -7.482 -11.555 2.373 1.00 85.19 166 TYR A N 1
ATOM 1295 C CA . TYR A 1 166 ? -6.911 -11.435 1.031 1.00 85.19 166 TYR A CA 1
ATOM 1296 C C . TYR A 1 166 ? -7.229 -12.642 0.146 1.00 85.19 166 TYR A C 1
ATOM 1298 O O . TYR A 1 166 ? -7.402 -12.451 -1.052 1.00 85.19 166 TYR A O 1
ATOM 1306 N N . ALA A 1 167 ? -7.382 -13.847 0.702 1.00 85.00 167 ALA A N 1
ATOM 1307 C CA . ALA A 1 167 ? -7.933 -14.983 -0.040 1.00 85.00 167 ALA A CA 1
ATOM 1308 C C . ALA A 1 167 ? -9.406 -14.733 -0.422 1.00 85.00 167 ALA A C 1
ATOM 1310 O O . ALA A 1 167 ? -9.793 -14.901 -1.577 1.00 85.00 167 ALA A O 1
ATOM 1311 N N . ALA A 1 168 ? -10.211 -14.227 0.519 1.00 81.75 168 ALA A N 1
ATOM 1312 C CA . ALA A 1 168 ? -11.627 -13.931 0.301 1.00 81.75 168 ALA A CA 1
ATOM 1313 C C . ALA A 1 168 ? -11.899 -12.814 -0.732 1.00 81.75 168 ALA A C 1
ATOM 1315 O O . ALA A 1 168 ? -13.015 -12.729 -1.242 1.00 81.75 168 ALA A O 1
ATOM 1316 N N . LYS A 1 169 ? -10.908 -11.975 -1.080 1.00 80.56 169 LYS A N 1
ATOM 1317 C CA . LYS A 1 169 ? -11.061 -10.915 -2.101 1.00 80.56 169 LYS A CA 1
ATOM 1318 C C . LYS A 1 169 ? -11.200 -11.448 -3.531 1.00 80.56 169 LYS A C 1
ATOM 1320 O O . LYS A 1 169 ? -11.702 -10.726 -4.385 1.00 80.56 169 LYS A O 1
ATOM 1325 N N . TYR A 1 170 ? -10.760 -12.682 -3.785 1.00 81.56 170 TYR A N 1
ATOM 1326 C CA . TYR A 1 170 ? -10.867 -13.334 -5.094 1.00 81.56 170 TYR A CA 1
ATOM 1327 C C . TYR A 1 170 ? -12.211 -14.055 -5.299 1.00 81.56 170 TYR A C 1
ATOM 1329 O O . TYR A 1 170 ? -12.479 -14.557 -6.387 1.00 81.56 170 TYR A O 1
ATOM 1337 N N . LEU A 1 171 ? -13.068 -14.107 -4.272 1.00 81.62 171 LEU A N 1
ATOM 1338 C CA . LEU A 1 171 ? -14.406 -14.684 -4.376 1.00 81.62 171 LEU A CA 1
ATOM 1339 C C . LEU A 1 171 ? -15.398 -13.671 -4.975 1.00 81.62 171 LEU A C 1
ATOM 1341 O O . LEU A 1 171 ? -15.340 -12.482 -4.645 1.00 81.62 171 LEU A O 1
ATOM 1345 N N . PRO A 1 172 ? -16.355 -14.114 -5.813 1.00 71.81 172 PRO A N 1
ATOM 1346 C CA . PRO A 1 172 ? -17.364 -13.230 -6.380 1.00 71.81 172 PRO A CA 1
ATOM 1347 C C . PRO A 1 172 ? -18.235 -12.609 -5.276 1.00 71.81 172 PRO A C 1
ATOM 1349 O O . PRO A 1 172 ? -18.922 -13.300 -4.522 1.00 71.81 172 PRO A O 1
ATOM 1352 N N . GLY A 1 173 ? -18.208 -11.275 -5.210 1.00 64.25 173 GLY A N 1
ATOM 1353 C CA . GLY A 1 173 ? -18.899 -10.467 -4.206 1.00 64.25 173 GLY A CA 1
ATOM 1354 C C . GLY A 1 173 ? -17.972 -9.985 -3.085 1.00 64.25 173 GLY A C 1
ATOM 1355 O O . GLY A 1 173 ? -17.704 -10.709 -2.131 1.00 64.25 173 GLY A O 1
ATOM 1356 N N . HIS A 1 174 ? -17.585 -8.702 -3.131 1.00 66.19 174 HIS A N 1
ATOM 1357 C CA . HIS A 1 174 ? -16.728 -8.025 -2.132 1.00 66.19 174 HIS A CA 1
ATOM 1358 C C . HIS A 1 174 ? -17.187 -8.149 -0.663 1.00 66.19 174 HIS A C 1
ATOM 1360 O O . HIS A 1 174 ? -16.410 -7.880 0.256 1.00 66.19 174 HIS A O 1
ATOM 1366 N N . VAL A 1 175 ? -18.432 -8.576 -0.431 1.00 73.88 175 VAL A N 1
ATOM 1367 C CA . VAL A 1 175 ? -18.988 -8.889 0.891 1.00 73.88 175 VAL A CA 1
ATOM 1368 C C . VAL A 1 175 ? -18.129 -9.919 1.637 1.00 73.88 175 VAL A C 1
ATOM 1370 O O . VAL A 1 175 ? -17.972 -9.789 2.849 1.00 73.88 175 VAL A O 1
ATOM 1373 N N . TRP A 1 176 ? -17.519 -10.888 0.944 1.00 75.88 176 TRP A N 1
ATOM 1374 C CA . TRP A 1 176 ? -16.684 -11.920 1.575 1.00 75.88 176 TRP A CA 1
ATOM 1375 C C . TRP A 1 176 ? -15.385 -11.368 2.166 1.00 75.88 176 TRP A C 1
ATOM 1377 O O . TRP A 1 176 ? -15.034 -11.724 3.287 1.00 75.88 176 TRP A O 1
ATOM 1387 N N . ALA A 1 177 ? -14.705 -10.453 1.470 1.00 75.75 177 ALA A N 1
ATOM 1388 C CA . ALA A 1 177 ? -13.486 -9.826 1.981 1.00 75.75 177 ALA A CA 1
ATOM 1389 C C . ALA A 1 177 ? -13.762 -8.956 3.219 1.00 75.75 177 ALA A C 1
ATOM 1391 O O . ALA A 1 177 ? -13.032 -9.029 4.204 1.00 75.75 177 ALA A O 1
ATOM 1392 N N . ILE A 1 178 ? -14.838 -8.160 3.191 1.00 78.06 178 ILE A N 1
ATOM 1393 C CA . ILE A 1 178 ? -15.190 -7.242 4.286 1.00 78.06 178 ILE A CA 1
ATOM 1394 C C . ILE A 1 178 ? -15.800 -8.011 5.466 1.00 78.06 178 ILE A C 1
ATOM 1396 O O . ILE A 1 178 ? -15.285 -7.958 6.582 1.00 78.06 178 ILE A O 1
ATOM 1400 N N . GLY A 1 179 ? -16.865 -8.777 5.218 1.00 81.75 179 GLY A N 1
ATOM 1401 C CA . GLY A 1 179 ? -17.548 -9.567 6.241 1.00 81.75 179 GLY A CA 1
ATOM 1402 C C . GLY A 1 179 ? -16.653 -10.657 6.829 1.00 81.75 179 GLY A C 1
ATOM 1403 O O . GLY A 1 179 ? -16.613 -10.818 8.047 1.00 81.75 179 GLY A O 1
ATOM 1404 N N . GLY A 1 180 ? -15.870 -11.348 5.995 1.00 85.31 180 GLY A N 1
ATOM 1405 C CA . GLY A 1 180 ? -14.902 -12.352 6.438 1.00 85.31 180 GLY A CA 1
ATOM 1406 C C . GLY A 1 180 ? -13.840 -11.764 7.365 1.00 85.31 180 GLY A C 1
ATOM 1407 O O . GLY A 1 180 ? -13.623 -12.303 8.449 1.00 85.31 180 GLY A O 1
ATOM 1408 N N . ARG A 1 181 ? -13.250 -10.611 7.014 1.00 87.81 181 ARG A N 1
ATOM 1409 C CA . ARG A 1 181 ? -12.277 -9.921 7.879 1.00 87.81 181 ARG A CA 1
ATOM 1410 C C . ARG A 1 181 ? -12.872 -9.559 9.235 1.00 87.81 181 ARG A C 1
ATOM 1412 O O . ARG A 1 181 ? -12.255 -9.822 10.265 1.00 87.81 181 ARG A O 1
ATOM 1419 N N . MET A 1 182 ? -14.084 -9.008 9.238 1.00 89.19 182 MET A N 1
ATOM 1420 C CA . MET A 1 182 ? -14.791 -8.610 10.456 1.00 89.19 182 MET A CA 1
ATOM 1421 C C . MET A 1 182 ? -15.159 -9.808 11.349 1.00 89.19 182 MET A C 1
ATOM 1423 O O . MET A 1 182 ? -14.984 -9.732 12.566 1.00 89.19 182 MET A O 1
ATOM 1427 N N . LEU A 1 183 ? -15.606 -10.925 10.764 1.00 88.62 183 LEU A N 1
ATOM 1428 C CA . LEU A 1 183 ? -15.914 -12.167 11.485 1.00 88.62 183 LEU A CA 1
ATOM 1429 C C . LEU A 1 183 ? -14.652 -12.820 12.072 1.00 88.62 183 LEU A C 1
ATOM 1431 O O . LEU A 1 183 ? -14.640 -13.190 13.248 1.00 88.62 183 LEU A O 1
ATOM 1435 N N . LEU A 1 184 ? -13.571 -12.908 11.290 1.00 90.44 184 LEU A N 1
ATOM 1436 C CA . LEU A 1 184 ? -12.280 -13.433 11.749 1.00 90.44 184 LEU A CA 1
ATOM 1437 C C . LEU A 1 184 ? -11.687 -12.562 12.868 1.00 90.44 184 LEU A C 1
ATOM 1439 O O . LEU A 1 184 ? -11.216 -13.090 13.876 1.00 90.44 184 LEU A O 1
ATOM 1443 N N . ALA A 1 185 ? -11.762 -11.233 12.740 1.00 90.75 185 ALA A N 1
ATOM 1444 C CA . ALA A 1 185 ? -11.321 -10.296 13.772 1.00 90.75 185 ALA A CA 1
ATOM 1445 C C . ALA A 1 185 ? -12.148 -10.420 15.067 1.00 90.75 185 ALA A C 1
ATOM 1447 O O . ALA A 1 185 ? -11.575 -10.418 16.161 1.00 90.75 185 ALA A O 1
ATOM 1448 N N . ARG A 1 186 ? -13.470 -10.624 14.959 1.00 91.12 186 ARG A N 1
ATOM 1449 C CA . ARG A 1 186 ? -14.357 -10.894 16.105 1.00 91.12 186 ARG A CA 1
ATOM 1450 C C . ARG A 1 186 ? -14.005 -12.189 16.826 1.00 91.12 186 ARG A C 1
ATOM 1452 O O . ARG A 1 186 ? -13.967 -12.193 18.055 1.00 91.12 186 ARG A O 1
ATOM 1459 N N . GLY A 1 187 ? -13.673 -13.251 16.091 1.00 88.88 187 GLY A N 1
ATOM 1460 C CA . GLY A 1 187 ? -13.154 -14.501 16.665 1.00 88.88 187 GLY A CA 1
ATOM 1461 C C . GLY A 1 187 ? -11.834 -14.337 17.436 1.00 88.88 187 GLY A C 1
ATOM 1462 O O . GLY A 1 187 ? -11.455 -15.218 18.201 1.00 88.88 187 GLY A O 1
ATOM 1463 N N . LYS A 1 188 ? -11.150 -13.198 17.269 1.00 91.12 188 LYS A N 1
ATOM 1464 C CA . LYS A 1 188 ? -9.914 -12.808 17.965 1.00 91.12 188 LYS A CA 1
ATOM 1465 C C . LYS A 1 188 ? -10.113 -11.629 18.933 1.00 91.12 188 LYS A C 1
ATOM 1467 O O . LYS A 1 188 ? -9.147 -10.970 19.305 1.00 91.12 188 LYS A O 1
ATOM 1472 N N . GLY A 1 189 ? -11.356 -11.354 19.338 1.00 86.94 189 GLY A N 1
ATOM 1473 C CA . GLY A 1 189 ? -11.695 -10.355 20.360 1.00 86.94 189 GLY A CA 1
ATOM 1474 C C . GLY A 1 189 ? -11.781 -8.902 19.879 1.00 86.94 189 GLY A C 1
ATOM 1475 O O . GLY A 1 189 ? -12.064 -8.022 20.689 1.00 86.94 189 GLY A O 1
ATOM 1476 N N . VAL A 1 190 ? -11.587 -8.619 18.586 1.00 89.38 190 VAL A N 1
ATOM 1477 C CA . VAL A 1 190 ? -11.752 -7.262 18.034 1.00 89.38 190 VAL A CA 1
ATOM 1478 C C . VAL A 1 190 ? -13.205 -7.059 17.594 1.00 89.38 190 VAL A C 1
ATOM 1480 O O . VAL A 1 190 ? -13.685 -7.816 16.751 1.00 89.38 190 VAL A O 1
ATOM 1483 N N . PRO A 1 191 ? -13.930 -6.041 18.098 1.00 87.56 191 PRO A N 1
ATOM 1484 C CA . PRO A 1 191 ? -15.314 -5.811 17.695 1.00 87.56 191 PRO A CA 1
ATOM 1485 C C . PRO A 1 191 ? -15.446 -5.594 16.183 1.00 87.56 191 PRO A C 1
ATOM 1487 O O . PRO A 1 191 ? -14.691 -4.817 15.600 1.00 87.56 191 PRO A O 1
ATOM 1490 N N . GLU A 1 192 ? -16.462 -6.201 15.561 1.00 83.56 192 GLU A N 1
ATOM 1491 C CA . GLU A 1 192 ? -16.761 -6.073 14.122 1.00 83.56 192 GLU A CA 1
ATOM 1492 C C . GLU A 1 192 ? -16.712 -4.617 13.644 1.00 83.56 192 GLU A C 1
ATOM 1494 O O . GLU A 1 192 ? -16.053 -4.308 12.654 1.00 83.56 192 GLU A O 1
ATOM 1499 N N . LYS A 1 193 ? -17.337 -3.701 14.397 1.00 78.00 193 LYS A N 1
ATOM 1500 C CA . LYS A 1 193 ? -17.321 -2.263 14.099 1.00 78.00 193 LYS A CA 1
ATOM 1501 C C . LYS A 1 193 ? -15.903 -1.700 14.035 1.00 78.00 193 LYS A C 1
ATOM 1503 O O . LYS A 1 193 ? -15.586 -1.004 13.079 1.00 78.00 193 LYS A O 1
ATOM 1508 N N . VAL A 1 194 ? -15.058 -2.017 15.019 1.00 84.12 194 VAL A N 1
ATOM 1509 C CA . VAL A 1 194 ? -13.660 -1.561 15.069 1.00 84.12 194 VAL A CA 1
ATOM 1510 C C . VAL A 1 194 ? -12.876 -2.134 13.896 1.00 84.12 194 VAL A C 1
ATOM 1512 O O . VAL A 1 194 ? -12.149 -1.391 13.246 1.00 84.12 194 VAL A O 1
ATOM 1515 N N . SER A 1 195 ? -13.078 -3.411 13.558 1.00 86.94 195 SER A N 1
ATOM 1516 C CA . SER A 1 195 ? -12.454 -4.002 12.372 1.00 86.94 195 SER A CA 1
ATOM 1517 C C . SER A 1 195 ? -12.914 -3.325 11.074 1.00 86.94 195 SER A C 1
ATOM 1519 O O . SER A 1 195 ? -12.089 -3.115 10.192 1.00 86.94 195 SER A O 1
ATOM 1521 N N . GLY A 1 196 ? -14.192 -2.958 10.950 1.00 83.06 196 GLY A N 1
ATOM 1522 C CA . GLY A 1 196 ? -14.711 -2.219 9.795 1.00 83.06 196 GLY A CA 1
ATOM 1523 C C . GLY A 1 196 ? -14.116 -0.811 9.674 1.00 83.06 196 GLY A C 1
ATOM 1524 O O . GLY A 1 196 ? -13.690 -0.424 8.588 1.00 83.06 196 GLY A O 1
ATOM 1525 N N . VAL A 1 197 ? -14.003 -0.070 10.785 1.00 82.12 197 VAL A N 1
ATOM 1526 C CA . VAL A 1 197 ? -13.283 1.219 10.813 1.00 82.12 197 VAL A CA 1
ATOM 1527 C C . VAL A 1 197 ? -11.818 1.029 10.423 1.00 82.12 197 VAL A C 1
ATOM 1529 O O . VAL A 1 197 ? -11.307 1.760 9.579 1.00 82.12 197 VAL A O 1
ATOM 1532 N N . ALA A 1 198 ? -11.156 0.018 10.990 1.00 88.06 198 ALA A N 1
ATOM 1533 C CA . ALA A 1 198 ? -9.757 -0.279 10.716 1.00 88.06 198 ALA A CA 1
ATOM 1534 C C . ALA A 1 198 ? -9.496 -0.552 9.230 1.00 88.06 198 ALA A C 1
ATOM 1536 O O . ALA A 1 198 ? -8.473 -0.111 8.726 1.00 88.06 198 ALA A O 1
ATOM 1537 N N . MET A 1 199 ? -10.418 -1.210 8.516 1.00 87.06 199 MET A N 1
ATOM 1538 C CA . MET A 1 199 ? -10.296 -1.438 7.066 1.00 87.06 199 MET A CA 1
ATOM 1539 C C . MET A 1 199 ? -10.388 -0.145 6.247 1.00 87.06 199 MET A C 1
ATOM 1541 O O . MET A 1 199 ? -9.696 -0.005 5.240 1.00 87.06 199 MET A O 1
ATOM 1545 N N . VAL A 1 200 ? -11.216 0.816 6.671 1.00 83.62 200 VAL A N 1
ATOM 1546 C CA . VAL A 1 200 ? -11.287 2.138 6.025 1.00 83.62 200 VAL A CA 1
ATOM 1547 C C . VAL A 1 200 ? -9.987 2.911 6.260 1.00 83.62 200 VAL A C 1
ATOM 1549 O O . VAL A 1 200 ? -9.429 3.453 5.309 1.00 83.62 200 VAL A O 1
ATOM 1552 N N . LEU A 1 201 ? -9.466 2.900 7.494 1.00 85.94 201 LEU A N 1
ATOM 1553 C CA . LEU A 1 201 ? -8.174 3.516 7.823 1.00 85.94 201 LEU A CA 1
ATOM 1554 C C . LEU A 1 201 ? -7.002 2.846 7.090 1.00 85.94 201 LEU A C 1
ATOM 1556 O O . LEU A 1 201 ? -6.115 3.538 6.608 1.00 85.94 201 LEU A O 1
ATOM 1560 N N . GLU A 1 202 ? -7.013 1.517 6.974 1.00 90.88 202 GLU A N 1
ATOM 1561 C CA . GLU A 1 202 ? -6.030 0.717 6.232 1.00 90.88 202 GLU A CA 1
ATOM 1562 C C . GLU A 1 202 ? -6.041 1.081 4.748 1.00 90.88 202 GLU A C 1
ATOM 1564 O O . GLU A 1 202 ? -4.989 1.363 4.189 1.00 90.88 202 GLU A O 1
ATOM 1569 N N . THR A 1 203 ? -7.221 1.150 4.126 1.00 87.88 203 THR A N 1
ATOM 1570 C CA . THR A 1 203 ? -7.357 1.529 2.710 1.00 87.88 203 THR A CA 1
ATOM 1571 C C . THR A 1 203 ? -6.866 2.958 2.471 1.00 87.88 203 THR A C 1
ATOM 1573 O O . THR A 1 203 ? -6.114 3.201 1.532 1.00 87.88 203 THR A O 1
ATOM 1576 N N . ALA A 1 204 ? -7.241 3.902 3.340 1.00 86.12 204 ALA A N 1
ATOM 1577 C CA . ALA A 1 204 ? -6.783 5.285 3.242 1.00 86.12 204 ALA A CA 1
ATOM 1578 C C . ALA A 1 204 ? -5.258 5.403 3.432 1.00 86.12 204 ALA A C 1
ATOM 1580 O O . ALA A 1 204 ? -4.603 6.102 2.666 1.00 86.12 204 ALA A O 1
ATOM 1581 N N . ALA A 1 205 ? -4.681 4.682 4.400 1.00 89.94 205 ALA A N 1
ATOM 1582 C CA . ALA A 1 205 ? -3.243 4.696 4.669 1.00 89.94 205 ALA A CA 1
ATOM 1583 C C . ALA A 1 205 ? -2.410 3.957 3.610 1.00 89.94 205 ALA A C 1
ATOM 1585 O O . ALA A 1 205 ? -1.282 4.367 3.352 1.00 89.94 205 ALA A O 1
ATOM 1586 N N . LEU A 1 206 ? -2.964 2.929 2.957 1.00 91.69 206 LEU A N 1
ATOM 1587 C CA . LEU A 1 206 ? -2.378 2.299 1.770 1.00 91.69 206 LEU A CA 1
ATOM 1588 C C . LEU A 1 206 ? -2.284 3.294 0.608 1.00 91.69 206 LEU A C 1
ATOM 1590 O O . LEU A 1 206 ? -1.194 3.507 0.083 1.00 91.69 206 LEU A O 1
ATOM 1594 N N . LEU A 1 207 ? -3.399 3.946 0.258 1.00 90.06 207 LEU A N 1
ATOM 1595 C CA . LEU A 1 207 ? -3.447 4.937 -0.826 1.00 90.06 207 LEU A CA 1
ATOM 1596 C C . LEU A 1 207 ? -2.535 6.135 -0.536 1.00 90.06 207 LEU A C 1
ATOM 1598 O O . LEU A 1 207 ? -1.744 6.532 -1.386 1.00 90.06 207 LEU A O 1
ATOM 1602 N N . ALA A 1 208 ? -2.581 6.675 0.683 1.00 90.06 208 ALA A N 1
ATOM 1603 C CA . ALA A 1 208 ? -1.686 7.744 1.112 1.00 90.06 208 ALA A CA 1
ATOM 1604 C C . ALA A 1 208 ? -0.209 7.314 1.105 1.00 90.06 208 ALA A C 1
ATOM 1606 O O . ALA A 1 208 ? 0.645 8.088 0.682 1.00 90.06 208 ALA A O 1
ATOM 1607 N N . GLY A 1 209 ? 0.101 6.086 1.529 1.00 92.31 209 GLY A N 1
ATOM 1608 C CA . GLY A 1 209 ? 1.461 5.550 1.523 1.00 92.31 209 GLY A CA 1
ATOM 1609 C C . GLY A 1 209 ? 2.021 5.352 0.114 1.00 92.31 209 GLY A C 1
ATOM 1610 O O . GLY A 1 209 ? 3.163 5.733 -0.146 1.00 92.31 209 GLY A O 1
ATOM 1611 N N . ALA A 1 210 ? 1.213 4.827 -0.813 1.00 92.69 210 ALA A N 1
ATOM 1612 C CA . ALA A 1 210 ? 1.555 4.738 -2.233 1.00 92.69 210 ALA A CA 1
ATOM 1613 C C . ALA A 1 210 ? 1.754 6.132 -2.853 1.00 92.69 210 ALA A C 1
ATOM 1615 O O . ALA A 1 210 ? 2.762 6.378 -3.507 1.00 92.69 210 ALA A O 1
ATOM 1616 N N . LEU A 1 211 ? 0.862 7.082 -2.567 1.00 91.56 211 LEU A N 1
ATOM 1617 C CA . LEU A 1 211 ? 0.938 8.453 -3.074 1.00 91.56 211 LEU A CA 1
ATOM 1618 C C . LEU A 1 211 ? 2.174 9.210 -2.557 1.00 91.56 211 LEU A C 1
ATOM 1620 O O . LEU A 1 211 ? 2.837 9.903 -3.328 1.00 91.56 211 LEU A O 1
ATOM 1624 N N . ILE A 1 212 ? 2.545 9.023 -1.285 1.00 91.94 212 ILE A N 1
ATOM 1625 C CA . ILE A 1 212 ? 3.811 9.532 -0.731 1.00 91.94 212 ILE A CA 1
ATOM 1626 C C . ILE A 1 212 ? 5.005 8.866 -1.431 1.00 91.94 212 ILE A C 1
ATOM 1628 O O . ILE A 1 212 ? 5.919 9.570 -1.853 1.00 91.94 212 ILE A O 1
ATOM 1632 N N . ALA A 1 213 ? 5.000 7.539 -1.601 1.00 93.50 213 ALA A N 1
ATOM 1633 C CA . ALA A 1 213 ? 6.074 6.822 -2.294 1.00 93.50 213 ALA A CA 1
ATOM 1634 C C . ALA A 1 213 ? 6.242 7.284 -3.756 1.00 93.50 213 ALA A C 1
ATOM 1636 O O . ALA A 1 213 ? 7.365 7.506 -4.203 1.00 93.50 213 ALA A O 1
ATOM 1637 N N . PHE A 1 214 ? 5.139 7.510 -4.476 1.00 92.50 214 PHE A N 1
ATOM 1638 C CA . PHE A 1 214 ? 5.147 8.071 -5.828 1.00 92.50 214 PHE A CA 1
ATOM 1639 C C . PHE A 1 214 ? 5.730 9.494 -5.846 1.00 92.50 214 PHE A C 1
ATOM 1641 O O . PHE A 1 214 ? 6.609 9.785 -6.655 1.00 92.50 214 PHE A O 1
ATOM 1648 N N . GLY A 1 215 ? 5.321 10.354 -4.906 1.00 90.94 215 GLY A N 1
ATOM 1649 C CA . GLY A 1 215 ? 5.836 11.723 -4.783 1.00 90.94 215 GLY A CA 1
ATOM 1650 C C . GLY A 1 215 ? 7.327 11.794 -4.460 1.00 90.94 215 GLY A C 1
ATOM 1651 O O . GLY A 1 215 ? 8.029 12.656 -4.985 1.00 90.94 215 GLY A O 1
ATOM 1652 N N . LEU A 1 216 ? 7.830 10.854 -3.653 1.00 92.50 216 LEU A N 1
ATOM 1653 C CA . LEU A 1 216 ? 9.259 10.717 -3.370 1.00 92.50 216 LEU A CA 1
ATOM 1654 C C . LEU A 1 216 ? 10.065 10.312 -4.614 1.00 92.50 216 LEU A C 1
ATOM 1656 O O . LEU A 1 216 ? 11.210 10.729 -4.737 1.00 92.50 216 LEU A O 1
ATOM 1660 N N . CYS A 1 217 ? 9.493 9.549 -5.548 1.00 92.50 217 CYS A N 1
ATOM 1661 C CA . CYS A 1 217 ? 10.161 9.161 -6.797 1.00 92.50 217 CYS A CA 1
ATOM 1662 C C . CYS A 1 217 ? 10.027 10.203 -7.925 1.00 92.50 217 CYS A C 1
ATOM 1664 O O . CYS A 1 217 ? 10.847 10.225 -8.845 1.00 92.50 217 CYS A O 1
ATOM 1666 N N . LEU A 1 218 ? 9.040 11.099 -7.843 1.00 90.56 218 LEU A N 1
ATOM 1667 C CA . LEU A 1 218 ? 8.698 12.057 -8.898 1.00 90.56 218 LEU A CA 1
ATOM 1668 C C . LEU A 1 218 ? 9.856 12.964 -9.389 1.00 90.56 218 LEU A C 1
ATOM 1670 O O . LEU A 1 218 ? 9.918 13.207 -10.596 1.00 90.56 218 LEU A O 1
ATOM 1674 N N . PRO A 1 219 ? 10.807 13.435 -8.547 1.00 91.12 219 PRO A N 1
ATOM 1675 C CA . PRO A 1 219 ? 11.955 14.219 -9.018 1.00 91.12 219 PRO A CA 1
ATOM 1676 C C . PRO A 1 219 ? 12.865 13.493 -10.015 1.00 91.12 219 PRO A C 1
ATOM 1678 O O . PRO A 1 219 ? 13.468 14.147 -10.863 1.00 91.12 219 PRO A O 1
ATOM 1681 N N . TRP A 1 220 ? 12.989 12.167 -9.906 1.00 92.25 220 TRP A N 1
ATOM 1682 C CA . TRP A 1 220 ? 13.768 11.343 -10.835 1.00 92.25 220 TRP A CA 1
ATOM 1683 C C . TRP A 1 220 ? 12.987 11.164 -12.132 1.00 92.25 220 TRP A C 1
ATOM 1685 O O . TRP A 1 220 ? 13.439 11.592 -13.186 1.00 92.25 220 TRP A O 1
ATOM 1695 N N . MET A 1 221 ? 11.736 10.727 -12.011 1.00 89.94 221 MET A N 1
ATOM 1696 C CA . MET A 1 221 ? 10.828 10.529 -13.138 1.00 89.94 221 MET A CA 1
ATOM 1697 C C . MET A 1 221 ? 10.700 11.758 -14.055 1.00 89.94 221 MET A C 1
ATOM 1699 O O . MET A 1 221 ? 10.658 11.621 -15.276 1.00 89.94 221 MET A O 1
ATOM 1703 N N . VAL A 1 222 ? 10.655 12.972 -13.490 1.00 89.88 222 VAL A N 1
ATOM 1704 C CA . VAL A 1 222 ? 10.599 14.228 -14.267 1.00 89.88 222 VAL A CA 1
ATOM 1705 C C . VAL A 1 222 ? 11.933 14.555 -14.955 1.00 89.88 222 VAL A C 1
ATOM 1707 O O . VAL A 1 222 ? 11.925 15.144 -16.034 1.00 89.88 222 VAL A O 1
ATOM 1710 N N . ARG A 1 223 ? 13.081 14.151 -14.391 1.00 88.88 223 ARG A N 1
ATOM 1711 C CA . ARG A 1 223 ? 14.393 14.262 -15.063 1.00 88.88 223 ARG A CA 1
ATOM 1712 C C . ARG A 1 223 ? 14.522 13.271 -16.218 1.00 88.88 223 ARG A C 1
ATOM 1714 O O . ARG A 1 223 ? 15.054 13.637 -17.260 1.00 88.88 223 ARG A O 1
ATOM 1721 N N . ASP A 1 224 ? 13.995 12.062 -16.046 1.00 86.50 224 ASP A N 1
ATOM 1722 C CA . ASP A 1 224 ? 14.016 10.990 -17.047 1.00 86.50 224 ASP A CA 1
ATOM 1723 C C . ASP A 1 224 ? 12.866 11.086 -18.082 1.00 86.50 224 ASP A C 1
ATOM 1725 O O . ASP A 1 224 ? 12.690 10.199 -18.918 1.00 86.50 224 ASP A O 1
ATOM 1729 N N . GLY A 1 225 ? 12.122 12.203 -18.092 1.00 85.50 225 GLY A N 1
ATOM 1730 C CA . GLY A 1 225 ? 11.267 12.615 -19.213 1.00 85.50 225 GLY A CA 1
ATOM 1731 C C . GLY A 1 225 ? 9.766 12.734 -18.934 1.00 85.50 225 GLY A C 1
ATOM 1732 O O . GLY A 1 225 ? 9.019 13.053 -19.863 1.00 85.50 225 GLY A O 1
ATOM 1733 N N . LEU A 1 226 ? 9.284 12.519 -17.700 1.00 86.44 226 LEU A N 1
ATOM 1734 C CA . LEU A 1 226 ? 7.886 12.841 -17.384 1.00 86.44 226 LEU A CA 1
ATOM 1735 C C . LEU A 1 226 ? 7.640 14.361 -17.406 1.00 86.44 226 LEU A C 1
ATOM 1737 O O . LEU A 1 226 ? 8.441 15.137 -16.885 1.00 86.44 226 LEU A O 1
ATOM 1741 N N . PRO A 1 227 ? 6.510 14.812 -17.979 1.00 87.94 227 PRO A N 1
ATOM 1742 C CA . PRO A 1 227 ? 6.240 16.230 -18.150 1.00 87.94 227 PRO A CA 1
ATOM 1743 C C . PRO A 1 227 ? 5.994 16.917 -16.803 1.00 87.94 227 PRO A C 1
ATOM 1745 O O . PRO A 1 227 ? 5.251 16.423 -15.956 1.00 87.94 227 PRO A O 1
ATOM 1748 N N . SER A 1 228 ? 6.553 18.115 -16.633 1.00 85.94 228 SER A N 1
ATOM 1749 C CA . SER A 1 228 ? 6.524 18.872 -15.373 1.00 85.94 228 SER A CA 1
ATOM 1750 C C . SER A 1 228 ? 5.122 19.232 -14.861 1.00 85.94 228 SER A C 1
ATOM 1752 O O . SER A 1 228 ? 4.965 19.507 -13.675 1.00 85.94 228 SER A O 1
ATOM 1754 N N . TRP A 1 229 ? 4.073 19.170 -15.690 1.00 86.94 229 TRP A N 1
ATOM 1755 C CA . TRP A 1 229 ? 2.698 19.351 -15.208 1.00 86.94 229 TRP A CA 1
ATOM 1756 C C . TRP A 1 229 ? 2.244 18.245 -14.241 1.00 86.94 229 TRP A C 1
ATOM 1758 O O . TRP A 1 229 ? 1.284 18.456 -13.502 1.00 86.94 229 TRP A O 1
ATOM 1768 N N . ILE A 1 230 ? 2.941 17.101 -14.179 1.00 86.06 230 ILE A N 1
ATOM 1769 C CA . ILE A 1 230 ? 2.644 16.004 -13.244 1.00 86.06 230 ILE A CA 1
ATOM 1770 C C . ILE A 1 230 ? 2.678 16.457 -11.769 1.00 86.06 230 ILE A C 1
ATOM 1772 O O . ILE A 1 230 ? 1.956 15.908 -10.939 1.00 86.06 230 ILE A O 1
ATOM 1776 N N . TRP A 1 231 ? 3.426 17.520 -11.443 1.00 84.56 231 TRP A N 1
ATOM 1777 C CA . TRP A 1 231 ? 3.427 18.139 -10.111 1.00 84.56 231 TRP A CA 1
ATOM 1778 C C . TRP A 1 231 ? 2.052 18.694 -9.696 1.00 84.56 231 TRP A C 1
ATOM 1780 O O . TRP A 1 231 ? 1.727 18.692 -8.510 1.00 84.56 231 TRP A O 1
ATOM 1790 N N . TRP A 1 232 ? 1.192 19.096 -10.639 1.00 84.81 232 TRP A N 1
ATOM 1791 C CA . TRP A 1 232 ? -0.167 19.560 -10.324 1.00 84.81 232 TRP A CA 1
ATOM 1792 C C . TRP A 1 232 ? -1.076 18.438 -9.804 1.00 84.81 232 TRP A C 1
ATOM 1794 O O . TRP A 1 232 ? -1.976 18.709 -9.009 1.00 84.81 232 TRP A O 1
ATOM 1804 N N . LEU A 1 233 ? -0.806 17.174 -10.161 1.00 81.81 233 LEU A N 1
ATOM 1805 C CA . LEU A 1 233 ? -1.491 16.013 -9.575 1.00 81.81 233 LEU A CA 1
ATOM 1806 C C . LEU A 1 233 ? -1.184 15.839 -8.079 1.00 81.81 233 LEU A C 1
ATOM 1808 O O . LEU A 1 233 ? -1.944 15.167 -7.383 1.00 81.81 233 LEU A O 1
ATOM 1812 N N . PHE A 1 234 ? -0.118 16.469 -7.571 1.00 82.62 234 PHE A N 1
ATOM 1813 C CA . PHE A 1 234 ? 0.249 16.442 -6.155 1.00 82.62 234 PHE A CA 1
ATOM 1814 C C . PHE A 1 234 ? -0.389 17.557 -5.313 1.00 82.62 234 PHE A C 1
ATOM 1816 O O . PHE A 1 234 ? -0.420 17.454 -4.087 1.00 82.62 234 PHE A O 1
ATOM 1823 N N . LEU A 1 235 ? -0.981 18.579 -5.939 1.00 82.06 235 LEU A N 1
ATOM 1824 C CA . LEU A 1 235 ? -1.712 19.646 -5.246 1.00 82.06 235 LEU A CA 1
ATOM 1825 C C . LEU A 1 235 ? -2.837 19.143 -4.302 1.00 82.06 235 LEU A C 1
ATOM 1827 O O . LEU A 1 235 ? -2.965 19.697 -3.208 1.00 82.06 235 LEU A O 1
ATOM 1831 N N . PRO A 1 236 ? -3.632 18.098 -4.629 1.00 77.50 236 PRO A N 1
ATOM 1832 C CA . PRO A 1 236 ? -4.609 17.530 -3.694 1.00 77.50 236 PRO A CA 1
ATOM 1833 C C . PRO A 1 236 ? -4.014 16.626 -2.597 1.00 77.50 236 PRO A C 1
ATOM 1835 O O . PRO A 1 236 ? -4.757 16.211 -1.707 1.00 77.50 236 PRO A O 1
ATOM 1838 N N . VAL A 1 237 ? -2.712 16.314 -2.593 1.00 80.69 237 VAL A N 1
ATOM 1839 C CA . VAL A 1 237 ? -2.127 15.384 -1.603 1.00 80.69 237 VAL A CA 1
ATOM 1840 C C . VAL A 1 237 ? -2.176 15.942 -0.175 1.00 80.69 237 VAL A C 1
ATOM 1842 O O . VAL A 1 237 ? -2.695 15.237 0.693 1.00 80.69 237 VAL A O 1
ATOM 1845 N N . PRO A 1 238 ? -1.743 17.189 0.114 1.00 80.88 238 PRO A N 1
ATOM 1846 C CA . PRO A 1 238 ? -1.852 17.747 1.461 1.00 80.88 238 PRO A CA 1
ATOM 1847 C C . PRO A 1 238 ? -3.284 17.754 2.031 1.00 80.88 238 PRO A C 1
ATOM 1849 O O . PRO A 1 238 ? -3.440 17.301 3.166 1.00 80.88 238 PRO A O 1
ATOM 1852 N N . PRO A 1 239 ? -4.350 18.171 1.307 1.00 77.69 239 PRO A N 1
ATOM 1853 C CA . PRO A 1 239 ? -5.708 18.082 1.840 1.00 77.69 239 PRO A CA 1
ATOM 1854 C C . PRO A 1 239 ? -6.234 16.643 1.962 1.00 77.69 239 PRO A C 1
ATOM 1856 O O . PRO A 1 239 ? -7.006 16.386 2.884 1.00 77.69 239 PRO A O 1
ATOM 1859 N N . ILE A 1 240 ? -5.808 15.684 1.126 1.00 77.00 240 ILE A N 1
ATOM 1860 C CA . ILE A 1 240 ? -6.145 14.255 1.310 1.00 77.00 240 ILE A CA 1
ATOM 1861 C C . ILE A 1 240 ? -5.495 13.700 2.588 1.00 77.00 240 ILE A C 1
ATOM 1863 O O . ILE A 1 240 ? -6.156 13.018 3.373 1.00 77.00 240 ILE A O 1
ATOM 1867 N N . LEU A 1 241 ? -4.227 14.031 2.847 1.00 77.75 241 LEU A N 1
ATOM 1868 C CA . LEU A 1 241 ? -3.545 13.646 4.085 1.00 77.75 241 LEU A CA 1
ATOM 1869 C C . LEU A 1 241 ? -4.176 14.337 5.304 1.00 77.75 241 LEU A C 1
ATOM 1871 O O . LEU A 1 241 ? -4.470 13.678 6.298 1.00 77.75 241 LEU A O 1
ATOM 1875 N N . ALA A 1 242 ? -4.481 15.634 5.227 1.00 75.56 242 ALA A N 1
ATOM 1876 C CA . ALA A 1 242 ? -5.190 16.345 6.293 1.00 75.56 242 ALA A CA 1
ATOM 1877 C C . ALA A 1 242 ? -6.592 15.757 6.552 1.00 75.56 242 ALA A C 1
ATOM 1879 O O . ALA A 1 242 ? -7.013 15.643 7.705 1.00 75.56 242 ALA A O 1
ATOM 1880 N N . LEU A 1 243 ? -7.300 15.308 5.509 1.00 72.50 243 LEU A N 1
ATOM 1881 C CA . LEU A 1 243 ? -8.577 14.603 5.642 1.00 72.50 243 LE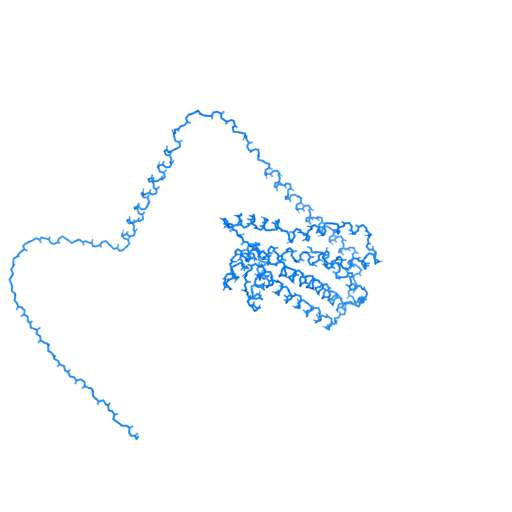U A CA 1
ATOM 1882 C C . LEU A 1 243 ? -8.431 13.301 6.447 1.00 72.50 243 LEU A C 1
ATOM 1884 O O . LEU A 1 243 ? -9.327 12.970 7.221 1.00 72.50 243 LEU A O 1
ATOM 1888 N N . MET A 1 244 ? -7.299 12.596 6.329 1.00 68.31 244 MET A N 1
ATOM 1889 C CA . MET A 1 244 ? -7.032 11.393 7.126 1.00 68.31 244 MET A CA 1
ATOM 1890 C C . MET A 1 244 ? -6.812 11.662 8.622 1.00 68.31 244 MET A C 1
ATOM 1892 O O . MET A 1 244 ? -7.135 10.809 9.447 1.00 68.31 244 MET A O 1
ATOM 1896 N N . PHE A 1 245 ? -6.255 12.820 8.981 1.00 65.06 245 PHE A N 1
ATOM 1897 C CA . PHE A 1 245 ? -5.938 13.169 10.372 1.00 65.06 245 PHE A CA 1
ATOM 1898 C C . PHE A 1 245 ? -6.976 14.096 11.031 1.00 65.06 245 PHE A C 1
ATOM 1900 O O . PHE A 1 245 ? -6.805 14.482 12.186 1.00 65.06 245 PHE A O 1
ATOM 1907 N N . THR A 1 246 ? -8.063 14.448 10.337 1.00 64.50 246 THR A N 1
ATOM 1908 C CA . THR A 1 246 ? -9.123 15.324 10.865 1.00 64.50 246 THR A CA 1
ATOM 1909 C C . THR A 1 246 ? -10.376 14.554 11.307 1.00 64.50 246 THR A C 1
ATOM 1911 O O . THR A 1 246 ? -10.695 13.496 10.758 1.00 64.50 246 THR A O 1
ATOM 1914 N N . PRO A 1 247 ? -11.189 15.117 12.227 1.00 60.12 247 PRO A N 1
ATOM 1915 C CA . PRO A 1 247 ? -12.463 14.523 12.658 1.00 60.12 247 PRO A CA 1
ATOM 1916 C C . PRO A 1 247 ? -13.517 14.414 11.538 1.00 60.12 247 PRO A C 1
ATOM 1918 O O . PRO A 1 247 ? -14.603 13.874 11.749 1.00 60.12 247 PRO A O 1
ATOM 1921 N N . LEU A 1 248 ? -13.233 14.893 10.322 1.00 59.78 248 LEU A N 1
ATOM 1922 C CA . LEU A 1 248 ? -14.061 14.594 9.156 1.00 59.78 248 LEU A CA 1
ATOM 1923 C C . LEU A 1 248 ? -13.973 13.105 8.775 1.00 59.78 248 LEU A C 1
ATOM 1925 O O . LEU A 1 248 ? -14.993 12.532 8.392 1.00 59.78 248 LEU A O 1
ATOM 1929 N N . LEU A 1 249 ? -12.834 12.441 9.005 1.00 63.97 249 LEU A N 1
ATOM 1930 C CA . LEU A 1 249 ? -12.741 10.985 8.896 1.00 63.97 249 LEU A CA 1
ATOM 1931 C C . LEU A 1 249 ? -13.610 10.288 9.946 1.00 63.97 249 LEU A C 1
ATOM 1933 O O . LEU A 1 249 ? -14.358 9.382 9.595 1.00 63.97 249 LEU A O 1
ATOM 1937 N N . GLU A 1 250 ? -13.614 10.753 11.199 1.00 64.00 250 GLU A N 1
ATOM 1938 C CA . GLU A 1 250 ? -14.526 10.248 12.239 1.00 64.00 250 GLU A CA 1
ATOM 1939 C C . GLU A 1 250 ? -16.002 10.441 11.852 1.00 64.00 250 GLU A C 1
ATOM 1941 O O . GLU A 1 250 ? -16.831 9.566 12.106 1.00 64.00 250 GLU A O 1
ATOM 1946 N N . ARG A 1 251 ? -16.347 11.543 11.169 1.00 62.69 251 ARG A N 1
ATOM 1947 C CA . ARG A 1 251 ? -17.697 11.774 10.623 1.00 62.69 251 ARG A CA 1
ATOM 1948 C C . ARG A 1 251 ? -18.026 10.843 9.455 1.00 62.69 251 ARG A C 1
ATOM 1950 O O . ARG A 1 251 ? -19.142 10.326 9.425 1.00 62.69 251 ARG A O 1
ATOM 1957 N N . MET A 1 252 ? -17.101 10.601 8.524 1.00 61.88 252 MET A N 1
ATOM 1958 C CA . MET A 1 252 ? -17.292 9.677 7.393 1.00 61.88 252 MET A CA 1
ATOM 1959 C C . MET A 1 252 ? -17.392 8.224 7.868 1.00 61.88 252 MET A C 1
ATOM 1961 O O . MET A 1 252 ? -18.325 7.512 7.497 1.00 61.88 252 MET A O 1
ATOM 1965 N N . VAL A 1 253 ? -16.499 7.814 8.768 1.00 60.75 253 VAL A N 1
ATOM 1966 C CA . VAL A 1 253 ? -16.531 6.531 9.478 1.00 60.75 253 VAL A CA 1
ATOM 1967 C C . VAL A 1 253 ? -17.822 6.401 10.283 1.00 60.75 253 VAL A C 1
ATOM 1969 O O . VAL A 1 253 ? -18.507 5.390 10.175 1.00 60.75 253 VAL A O 1
ATOM 1972 N N . GLY A 1 254 ? -18.211 7.426 11.041 1.00 63.06 254 GLY A N 1
ATOM 1973 C CA . GLY A 1 254 ? -19.454 7.457 11.811 1.00 63.06 254 GLY A CA 1
ATOM 1974 C C . GLY A 1 254 ? -20.712 7.481 10.938 1.00 63.06 254 GLY A C 1
ATOM 1975 O O . GLY A 1 254 ? -21.764 7.004 11.360 1.00 63.06 254 GLY A O 1
ATOM 1976 N N . PHE A 1 255 ? -20.640 7.998 9.712 1.00 60.38 255 PHE A N 1
ATOM 1977 C CA . PHE A 1 255 ? -21.716 7.928 8.722 1.00 60.38 255 PHE A CA 1
ATOM 1978 C C . PHE A 1 255 ? -21.820 6.521 8.123 1.00 60.38 255 PHE A C 1
ATOM 1980 O O . PHE A 1 255 ? -22.886 5.911 8.202 1.00 60.38 255 PHE A O 1
ATOM 1987 N N . ALA A 1 256 ? -20.710 5.951 7.644 1.00 58.00 256 ALA A N 1
ATOM 1988 C CA . ALA A 1 256 ? -20.646 4.572 7.160 1.00 58.00 256 ALA A CA 1
ATOM 1989 C C . ALA A 1 256 ? -21.073 3.566 8.248 1.00 58.00 256 ALA A C 1
ATOM 1991 O O . ALA A 1 256 ? -21.881 2.674 7.993 1.00 58.00 256 ALA A O 1
ATOM 1992 N N . ALA A 1 257 ? -20.626 3.758 9.492 1.00 57.78 257 ALA A N 1
ATOM 1993 C CA . ALA A 1 257 ? -20.988 2.924 10.633 1.00 57.78 257 ALA A CA 1
ATOM 1994 C C . ALA A 1 257 ? -22.438 3.127 11.105 1.00 57.78 257 ALA A C 1
ATOM 1996 O O . ALA A 1 257 ? -23.047 2.178 11.601 1.00 57.78 257 ALA A O 1
ATOM 1997 N N . ARG A 1 258 ? -23.036 4.315 10.927 1.00 61.84 258 ARG A N 1
ATOM 1998 C CA . ARG A 1 258 ? -24.485 4.507 11.125 1.00 61.84 258 ARG A CA 1
ATOM 1999 C C . ARG A 1 258 ? -25.287 3.803 10.031 1.00 61.84 258 ARG A C 1
ATOM 2001 O O . ARG A 1 258 ? -26.242 3.101 10.363 1.00 61.84 258 ARG A O 1
ATOM 2008 N N . MET A 1 259 ? -24.861 3.915 8.772 1.00 55.50 259 MET A N 1
ATOM 2009 C CA . MET A 1 259 ? -25.520 3.282 7.624 1.00 55.50 259 MET A CA 1
ATOM 2010 C C . MET A 1 259 ? -25.442 1.746 7.677 1.00 55.50 259 MET A C 1
ATOM 2012 O O . MET A 1 259 ? -26.428 1.081 7.372 1.00 55.50 259 MET A O 1
ATOM 2016 N N . ALA A 1 260 ? -24.313 1.186 8.127 1.00 56.78 260 ALA A N 1
ATOM 2017 C CA . ALA A 1 260 ? -24.105 -0.259 8.245 1.00 56.78 260 ALA A CA 1
ATOM 2018 C C . ALA A 1 260 ? -24.547 -0.862 9.597 1.00 56.78 260 ALA A C 1
ATOM 2020 O O . ALA A 1 260 ? -25.059 -1.978 9.623 1.00 56.78 260 ALA A O 1
ATOM 2021 N N . PHE A 1 261 ? -24.377 -0.152 10.725 1.00 57.50 261 PHE A N 1
ATOM 2022 C CA . PHE A 1 261 ? -24.497 -0.738 12.077 1.00 57.50 261 PHE A CA 1
ATOM 2023 C C . PHE A 1 261 ? -25.390 0.027 13.075 1.00 57.50 261 PHE A C 1
ATOM 2025 O O . PHE A 1 261 ? -25.345 -0.286 14.272 1.00 57.50 261 PHE A O 1
ATOM 2032 N N . LYS A 1 262 ? -26.168 1.027 12.626 1.00 54.69 262 LYS A N 1
ATOM 2033 C CA . LYS A 1 262 ? -27.282 1.694 13.354 1.00 54.69 262 LYS A CA 1
ATOM 2034 C C . LYS A 1 262 ? -27.032 2.134 14.816 1.00 54.69 262 LYS A C 1
ATOM 2036 O O . LYS A 1 262 ? -27.975 2.294 15.585 1.00 54.69 262 LYS A O 1
ATOM 2041 N N . ARG A 1 263 ? -25.780 2.335 15.230 1.00 48.59 263 ARG A N 1
ATOM 2042 C CA . ARG A 1 263 ? -25.393 2.812 16.571 1.00 48.59 263 ARG A CA 1
ATOM 2043 C C . ARG A 1 263 ? -24.093 3.587 16.459 1.00 48.59 263 ARG A C 1
ATOM 2045 O O . ARG A 1 263 ? -23.160 3.086 15.826 1.00 48.59 263 ARG A O 1
ATOM 2052 N N . GLU A 1 264 ? -24.054 4.757 17.086 1.00 48.59 264 GLU A N 1
ATOM 2053 C CA . GLU A 1 264 ? -22.889 5.639 17.106 1.00 48.59 264 GLU A CA 1
ATOM 2054 C C . GLU A 1 264 ? -21.676 4.952 17.737 1.00 48.59 264 GLU A C 1
ATOM 2056 O O . GLU A 1 264 ? -21.807 4.126 18.643 1.00 48.59 264 GLU A O 1
ATOM 2061 N N . VAL A 1 265 ? -20.491 5.281 17.228 1.00 52.62 265 VAL A N 1
ATOM 2062 C CA . VAL A 1 265 ? -19.217 4.797 17.755 1.00 52.62 265 VAL A CA 1
ATOM 2063 C C . VAL A 1 265 ? -18.359 6.024 18.016 1.00 52.62 265 VAL A C 1
ATOM 2065 O O . VAL A 1 265 ? -17.930 6.683 17.073 1.00 52.62 265 VAL A O 1
ATOM 2068 N N . ARG A 1 266 ? -18.126 6.342 19.292 1.00 52.47 266 ARG A N 1
ATOM 2069 C CA . ARG A 1 266 ? -17.086 7.296 19.681 1.00 52.47 266 ARG A CA 1
ATOM 2070 C C . ARG A 1 266 ? -15.760 6.548 19.660 1.00 52.47 266 ARG A C 1
ATOM 2072 O O . ARG A 1 266 ? -15.486 5.758 20.559 1.00 52.47 266 ARG A O 1
ATOM 2079 N N . VAL A 1 267 ? -14.986 6.752 18.603 1.00 58.22 267 VAL A N 1
ATOM 2080 C CA . VAL A 1 267 ? -13.614 6.261 18.491 1.00 58.22 267 VAL A CA 1
ATOM 2081 C C . VAL A 1 267 ? -12.702 7.456 18.720 1.00 58.22 267 VAL A C 1
ATOM 2083 O O . VAL A 1 267 ? -12.697 8.358 17.896 1.00 58.22 267 VAL A O 1
ATOM 2086 N N . ALA A 1 268 ? -11.934 7.463 19.807 1.00 63.69 268 ALA A N 1
ATOM 2087 C CA . ALA A 1 268 ? -10.816 8.392 19.934 1.00 63.69 268 ALA A CA 1
ATOM 2088 C C . ALA A 1 268 ? -9.634 7.814 19.143 1.00 63.69 268 ALA A C 1
ATOM 2090 O O . ALA A 1 268 ? -9.070 6.796 19.550 1.00 63.69 268 ALA A O 1
ATOM 2091 N N . ILE A 1 269 ? -9.300 8.407 17.994 1.00 69.62 269 ILE A N 1
ATOM 2092 C CA . ILE A 1 269 ? -8.221 7.907 17.132 1.00 69.62 269 ILE A CA 1
ATOM 2093 C C . ILE A 1 269 ? -6.867 8.398 17.662 1.00 69.62 269 ILE A C 1
ATOM 2095 O O . ILE A 1 269 ? -6.595 9.596 17.705 1.00 69.62 269 ILE A O 1
ATOM 2099 N N . SER A 1 270 ? -5.978 7.474 18.035 1.00 78.94 270 SER A N 1
ATOM 2100 C CA . SER A 1 270 ? -4.614 7.833 18.444 1.00 78.94 270 SER A CA 1
ATOM 2101 C C . SER A 1 270 ? -3.738 8.189 17.234 1.00 78.94 270 SER A C 1
ATOM 2103 O O . SER A 1 270 ? -3.300 7.306 16.490 1.00 78.94 270 SER A O 1
ATOM 2105 N N . ALA A 1 271 ? -3.442 9.481 17.060 1.00 78.69 271 ALA A N 1
ATOM 2106 C CA . ALA A 1 271 ? -2.636 9.982 15.944 1.00 78.69 271 ALA A CA 1
ATOM 2107 C C . ALA A 1 271 ? -1.245 9.312 15.799 1.00 78.69 271 ALA A C 1
ATOM 2109 O O . ALA A 1 271 ? -0.909 8.946 14.672 1.00 78.69 271 ALA A O 1
ATOM 2110 N N . PRO A 1 272 ? -0.462 9.038 16.871 1.00 84.88 272 PRO A N 1
ATOM 2111 C CA . PRO A 1 272 ? 0.823 8.339 16.740 1.00 84.88 272 PRO A CA 1
ATOM 2112 C C . PRO A 1 272 ? 0.699 6.925 16.154 1.00 84.88 272 PRO A C 1
ATOM 2114 O O . PRO A 1 272 ? 1.545 6.501 15.371 1.00 84.88 272 PRO A O 1
ATOM 2117 N N . GLY A 1 273 ? -0.371 6.196 16.492 1.00 85.25 273 GLY A N 1
ATOM 2118 C CA . GLY A 1 273 ? -0.627 4.867 15.931 1.00 85.25 273 GLY A CA 1
ATOM 2119 C C . GLY A 1 273 ? -1.009 4.925 14.450 1.00 85.25 273 GLY A C 1
ATOM 2120 O O . GLY A 1 273 ? -0.547 4.096 13.668 1.00 85.25 273 GLY A O 1
ATOM 2121 N N . LEU A 1 274 ? -1.790 5.930 14.044 1.00 86.25 274 LEU A N 1
ATOM 2122 C CA . LEU A 1 274 ? -2.128 6.142 12.634 1.00 86.25 274 LEU A CA 1
ATOM 2123 C C . LEU A 1 274 ? -0.906 6.590 11.813 1.00 86.25 274 LEU A C 1
ATOM 2125 O O . LEU A 1 274 ? -0.709 6.091 10.709 1.00 86.25 274 LEU A O 1
ATOM 2129 N N . LEU A 1 275 ? -0.047 7.451 12.367 1.00 90.12 275 LEU A N 1
ATOM 2130 C CA . LEU A 1 275 ? 1.201 7.876 11.726 1.00 90.12 275 LEU A CA 1
ATOM 2131 C C . LEU A 1 275 ? 2.192 6.710 11.567 1.00 90.12 275 LEU A C 1
ATOM 2133 O O . LEU A 1 275 ? 2.769 6.542 10.496 1.00 90.12 275 LEU A O 1
ATOM 2137 N N . ALA A 1 276 ? 2.341 5.858 12.588 1.00 93.31 276 ALA A N 1
ATOM 2138 C CA . ALA A 1 276 ? 3.164 4.649 12.503 1.00 93.31 276 ALA A CA 1
ATOM 2139 C C . ALA A 1 276 ? 2.627 3.641 11.467 1.00 93.31 276 ALA A C 1
ATOM 2141 O O . ALA A 1 276 ? 3.408 2.987 10.775 1.00 93.31 276 ALA A O 1
ATOM 2142 N N . ALA A 1 277 ? 1.301 3.527 11.331 1.00 93.06 277 ALA A N 1
ATOM 2143 C CA . ALA A 1 277 ? 0.686 2.721 10.282 1.00 93.06 277 ALA A CA 1
ATOM 2144 C C . ALA A 1 277 ? 0.932 3.308 8.884 1.00 93.06 277 ALA A C 1
ATOM 2146 O O . ALA A 1 277 ? 1.325 2.567 7.988 1.00 93.06 277 ALA A O 1
ATOM 2147 N N . LEU A 1 278 ? 0.760 4.624 8.708 1.00 93.06 278 LEU A N 1
ATOM 2148 C CA . LEU A 1 278 ? 1.044 5.320 7.451 1.00 93.06 278 LEU A CA 1
ATOM 2149 C C . LEU A 1 278 ? 2.510 5.141 7.038 1.00 93.06 278 LEU A C 1
ATOM 2151 O O . LEU A 1 278 ? 2.770 4.726 5.916 1.00 93.06 278 LEU A O 1
ATOM 2155 N N . ALA A 1 279 ? 3.459 5.357 7.954 1.00 95.38 279 ALA A N 1
ATOM 2156 C CA . ALA A 1 279 ? 4.885 5.165 7.691 1.00 95.38 279 ALA A CA 1
ATOM 2157 C C . ALA A 1 279 ? 5.214 3.725 7.254 1.00 95.38 279 ALA A C 1
ATOM 2159 O O . ALA A 1 279 ? 5.984 3.526 6.313 1.00 95.38 279 ALA A O 1
ATOM 2160 N N . LEU A 1 280 ? 4.598 2.715 7.884 1.00 96.12 280 LEU A N 1
ATOM 2161 C CA . LEU A 1 280 ? 4.752 1.320 7.462 1.00 96.12 280 LEU A CA 1
ATOM 2162 C C . LEU A 1 280 ? 4.086 1.012 6.118 1.00 96.12 280 LEU A C 1
ATOM 2164 O O . LEU A 1 280 ? 4.616 0.174 5.391 1.00 96.12 280 LEU A O 1
ATOM 2168 N N . PHE A 1 281 ? 2.975 1.662 5.762 1.00 95.69 281 PHE A N 1
ATOM 2169 C CA . PHE A 1 281 ? 2.387 1.513 4.430 1.00 95.69 281 PHE A CA 1
ATOM 2170 C C . PHE A 1 281 ? 3.231 2.199 3.354 1.00 95.69 281 PHE A C 1
ATOM 2172 O O . PHE A 1 281 ? 3.508 1.560 2.347 1.00 95.69 281 PHE A O 1
ATOM 2179 N N . THR A 1 282 ? 3.758 3.406 3.585 1.00 95.62 282 THR A N 1
ATOM 2180 C CA . THR A 1 282 ? 4.745 4.034 2.685 1.00 95.62 282 THR A CA 1
ATOM 2181 C C . THR A 1 282 ? 5.967 3.133 2.488 1.00 95.62 282 THR A C 1
ATOM 2183 O O . THR A 1 282 ? 6.376 2.882 1.356 1.00 95.62 282 THR A O 1
ATOM 2186 N N . LEU A 1 283 ? 6.518 2.572 3.571 1.00 97.25 283 LEU A N 1
ATOM 2187 C CA . LEU A 1 283 ? 7.635 1.628 3.499 1.00 97.25 283 LEU A CA 1
ATOM 2188 C C . LEU A 1 283 ? 7.260 0.353 2.720 1.00 97.25 283 LEU A C 1
ATOM 2190 O O . LEU A 1 283 ? 8.005 -0.067 1.841 1.00 97.25 283 LEU A O 1
ATOM 2194 N N . SER A 1 284 ? 6.091 -0.235 2.989 1.00 96.75 284 SER A N 1
ATOM 2195 C CA . SER A 1 284 ? 5.549 -1.399 2.269 1.00 96.75 284 SER A CA 1
ATOM 2196 C C . SER A 1 284 ? 5.374 -1.123 0.771 1.00 96.75 284 SER A C 1
ATOM 2198 O O . SER A 1 284 ? 5.632 -2.003 -0.050 1.00 96.75 284 SER A O 1
ATOM 2200 N N . SER A 1 285 ? 4.965 0.090 0.404 1.00 95.62 285 SER A N 1
ATOM 2201 C CA . SER A 1 285 ? 4.779 0.564 -0.971 1.00 95.62 285 SER A CA 1
ATOM 2202 C C . SER A 1 285 ? 6.108 0.763 -1.716 1.00 95.62 285 SER A C 1
ATOM 2204 O O . SER A 1 285 ? 6.251 0.339 -2.866 1.00 95.62 285 SER A O 1
ATOM 2206 N N . ILE A 1 286 ? 7.129 1.306 -1.043 1.00 96.81 286 ILE A N 1
ATOM 2207 C CA . ILE A 1 286 ? 8.502 1.394 -1.574 1.00 96.81 286 ILE A CA 1
ATOM 2208 C C . ILE A 1 286 ? 9.107 -0.010 -1.745 1.00 96.81 286 ILE A C 1
ATOM 2210 O O . ILE A 1 286 ? 9.660 -0.317 -2.802 1.00 96.81 286 ILE A O 1
ATOM 2214 N N . ILE A 1 287 ? 8.950 -0.890 -0.747 1.00 97.38 287 ILE A N 1
ATOM 2215 C CA . ILE A 1 287 ? 9.432 -2.279 -0.804 1.00 97.38 287 ILE A CA 1
ATOM 2216 C C . ILE A 1 287 ? 8.775 -3.042 -1.964 1.00 97.38 287 ILE A C 1
ATOM 2218 O O . ILE A 1 287 ? 9.470 -3.776 -2.662 1.00 97.38 287 ILE A O 1
ATOM 2222 N N . GLN A 1 288 ? 7.474 -2.862 -2.220 1.00 96.38 288 GLN A N 1
ATOM 2223 C CA . GLN A 1 288 ? 6.812 -3.478 -3.380 1.00 96.38 288 GLN A CA 1
ATOM 2224 C C . GLN A 1 288 ? 7.373 -2.977 -4.711 1.00 96.38 288 GLN A C 1
ATOM 2226 O O . GLN A 1 288 ? 7.649 -3.796 -5.584 1.00 96.38 288 GLN A O 1
ATOM 2231 N N . GLY A 1 289 ? 7.604 -1.670 -4.856 1.00 96.31 289 GLY A N 1
ATOM 2232 C CA . GLY A 1 289 ? 8.239 -1.118 -6.054 1.00 96.31 289 GLY A CA 1
ATOM 2233 C C . GLY A 1 289 ? 9.645 -1.689 -6.283 1.00 96.31 289 GLY A C 1
ATOM 2234 O O . GLY A 1 289 ? 9.985 -2.083 -7.397 1.00 96.31 289 GLY A O 1
ATOM 2235 N N . ALA A 1 290 ? 10.442 -1.828 -5.218 1.00 96.75 290 ALA A N 1
ATOM 2236 C CA . ALA A 1 290 ? 11.774 -2.433 -5.282 1.00 96.75 290 ALA A CA 1
ATOM 2237 C C . ALA A 1 290 ? 11.729 -3.953 -5.554 1.00 96.75 290 ALA A C 1
ATOM 2239 O O . ALA A 1 290 ? 12.573 -4.486 -6.281 1.00 96.75 290 ALA A O 1
ATOM 2240 N N . ALA A 1 291 ? 10.723 -4.657 -5.026 1.00 97.12 291 ALA A N 1
ATOM 2241 C CA . ALA A 1 291 ? 10.466 -6.063 -5.326 1.00 97.12 291 ALA A CA 1
ATOM 2242 C C . ALA A 1 291 ? 10.052 -6.252 -6.793 1.00 97.12 291 ALA A C 1
ATOM 2244 O O . ALA A 1 291 ? 10.520 -7.185 -7.447 1.00 97.12 291 ALA A O 1
ATOM 2245 N N . PHE A 1 292 ? 9.237 -5.347 -7.338 1.00 96.88 292 PHE A N 1
ATOM 2246 C CA . PHE A 1 292 ? 8.857 -5.342 -8.748 1.00 96.88 292 PHE A CA 1
ATOM 2247 C C . PHE A 1 292 ? 10.056 -5.020 -9.654 1.00 96.88 292 PHE A C 1
ATOM 2249 O O . PHE A 1 292 ? 10.305 -5.755 -10.606 1.00 96.88 292 PHE A O 1
ATOM 2256 N N . PHE A 1 293 ? 10.888 -4.030 -9.307 1.00 96.69 293 PHE A N 1
ATOM 2257 C CA . PHE A 1 293 ? 12.172 -3.803 -9.985 1.00 96.69 293 PHE A CA 1
ATOM 2258 C C . PHE A 1 293 ? 13.059 -5.057 -9.970 1.00 96.69 293 PHE A C 1
ATOM 2260 O O . PHE A 1 293 ? 13.626 -5.422 -10.998 1.00 96.69 293 PHE A O 1
ATOM 2267 N N . SER A 1 294 ? 13.140 -5.756 -8.834 1.00 96.44 294 SER A N 1
ATOM 2268 C CA . SER A 1 294 ? 13.904 -7.006 -8.713 1.00 96.44 294 SER A CA 1
ATOM 2269 C C . SER A 1 294 ? 13.335 -8.124 -9.595 1.00 96.44 294 SER A C 1
ATOM 2271 O O . SER A 1 294 ? 14.104 -8.872 -10.191 1.00 96.44 294 SER A O 1
ATOM 2273 N N . LEU A 1 295 ? 12.008 -8.202 -9.758 1.00 96.50 295 LEU A N 1
ATOM 2274 C CA . LEU A 1 295 ? 11.364 -9.130 -10.694 1.00 96.50 295 LEU A CA 1
ATOM 2275 C C . LEU A 1 295 ? 11.750 -8.811 -12.142 1.00 96.50 295 LEU A C 1
ATOM 2277 O O . LEU A 1 295 ? 12.215 -9.698 -12.853 1.00 96.50 295 LEU A O 1
ATOM 2281 N N . VAL A 1 296 ? 11.626 -7.551 -12.571 1.00 94.38 296 VAL A N 1
ATOM 2282 C CA . VAL A 1 296 ? 12.010 -7.142 -13.933 1.00 94.38 296 VAL A CA 1
ATOM 2283 C C . VAL A 1 296 ? 13.506 -7.394 -14.167 1.00 94.38 296 VAL A C 1
ATOM 2285 O O . VAL A 1 296 ? 13.878 -7.961 -15.193 1.00 94.38 296 VAL A O 1
ATOM 2288 N N . ARG A 1 297 ? 14.359 -7.079 -13.183 1.00 94.62 297 ARG A N 1
ATOM 2289 C CA . ARG A 1 297 ? 15.807 -7.346 -13.212 1.00 94.62 297 ARG A CA 1
ATOM 2290 C C . ARG A 1 297 ? 16.161 -8.839 -13.218 1.00 94.62 297 ARG A C 1
ATOM 2292 O O . ARG A 1 297 ? 17.251 -9.204 -13.652 1.00 94.62 297 ARG A O 1
ATOM 2299 N N . SER A 1 298 ? 15.262 -9.702 -12.744 1.00 94.75 298 SER A N 1
ATOM 2300 C CA . SER A 1 298 ? 15.443 -11.154 -12.823 1.00 94.75 298 SER A CA 1
ATOM 2301 C C . SER A 1 298 ? 15.252 -11.707 -14.235 1.00 94.75 298 SER A C 1
ATOM 2303 O O . SER A 1 298 ? 15.846 -12.744 -14.515 1.00 94.75 298 SER A O 1
ATOM 2305 N N . LEU A 1 299 ? 14.481 -11.001 -15.079 1.00 93.12 299 LEU A N 1
ATOM 2306 C CA . LEU A 1 299 ? 14.135 -11.361 -16.462 1.00 93.12 299 LEU A CA 1
ATOM 2307 C C . LEU A 1 299 ? 15.017 -10.666 -17.512 1.00 93.12 299 LEU A C 1
ATOM 2309 O O . LEU A 1 299 ? 15.343 -11.250 -18.543 1.00 93.12 299 LEU A O 1
ATOM 2313 N N . TYR A 1 300 ? 15.380 -9.406 -17.258 1.00 90.62 300 TYR A N 1
ATOM 2314 C CA . TYR A 1 300 ? 16.156 -8.563 -18.166 1.00 90.62 300 TYR A CA 1
ATOM 2315 C C . TYR A 1 300 ? 17.198 -7.733 -17.397 1.00 90.62 300 TYR A C 1
ATOM 2317 O O . TYR A 1 300 ? 16.904 -7.245 -16.304 1.00 90.62 300 TYR A O 1
ATOM 2325 N N . PRO A 1 301 ? 18.396 -7.475 -17.955 1.00 87.19 301 PRO A N 1
ATOM 2326 C CA . PRO A 1 301 ? 19.432 -6.671 -17.301 1.00 87.19 301 PRO A CA 1
ATOM 2327 C C . PRO A 1 301 ? 19.093 -5.165 -17.305 1.00 87.19 301 PRO A C 1
ATOM 2329 O O . PRO A 1 301 ? 19.646 -4.376 -18.070 1.00 87.19 301 PRO A O 1
ATOM 2332 N N . VAL A 1 302 ? 18.175 -4.746 -16.430 1.00 90.19 302 VAL A N 1
ATOM 2333 C CA . VAL A 1 302 ? 17.740 -3.345 -16.281 1.00 90.19 302 VAL A CA 1
ATOM 2334 C C . VAL A 1 302 ? 18.733 -2.541 -15.435 1.00 90.19 302 VAL A C 1
ATOM 2336 O O . VAL A 1 302 ? 19.165 -2.986 -14.371 1.00 90.19 302 VAL A O 1
ATOM 2339 N N . ALA A 1 303 ? 19.081 -1.329 -15.877 1.00 92.19 303 ALA A N 1
ATOM 2340 C CA . ALA A 1 303 ? 20.029 -0.454 -15.185 1.00 92.19 303 ALA A CA 1
ATOM 2341 C C . ALA A 1 303 ? 19.535 -0.042 -13.774 1.00 92.19 303 ALA A C 1
ATOM 2343 O O . ALA A 1 303 ? 18.379 0.364 -13.645 1.00 92.19 303 ALA A O 1
ATOM 2344 N N . PRO A 1 304 ? 20.391 -0.051 -12.723 1.00 91.56 304 PRO A N 1
ATOM 2345 C CA . PRO A 1 304 ? 20.004 0.350 -11.361 1.00 91.56 304 PRO A CA 1
ATOM 2346 C C . PRO A 1 304 ? 19.407 1.759 -11.254 1.00 91.56 304 PRO A C 1
ATOM 2348 O O . PRO A 1 304 ? 18.587 2.004 -10.377 1.00 91.56 304 PRO A O 1
ATOM 2351 N N . ARG A 1 305 ? 19.789 2.674 -12.160 1.00 92.69 305 ARG A N 1
ATOM 2352 C CA . ARG A 1 305 ? 19.286 4.057 -12.188 1.00 92.69 305 ARG A CA 1
ATOM 2353 C C . ARG A 1 305 ? 17.765 4.158 -12.334 1.00 92.69 305 ARG A C 1
ATOM 2355 O O . ARG A 1 305 ? 17.208 5.133 -11.867 1.00 92.69 305 ARG A O 1
ATOM 2362 N N . LEU A 1 306 ? 17.124 3.147 -12.933 1.00 92.31 306 LEU A N 1
ATOM 2363 C CA . LEU A 1 306 ? 15.677 3.094 -13.175 1.00 92.31 306 LEU A CA 1
ATOM 2364 C C . LEU A 1 306 ? 14.881 2.614 -11.945 1.00 92.31 306 LEU A C 1
ATOM 2366 O O . LEU A 1 306 ? 13.661 2.479 -12.007 1.00 92.31 306 LEU A O 1
ATOM 2370 N N . LEU A 1 307 ? 15.549 2.320 -10.822 1.00 93.56 307 LEU A N 1
ATOM 2371 C CA . LEU A 1 307 ? 14.890 1.902 -9.584 1.00 93.56 307 LEU A CA 1
ATOM 2372 C C . LEU A 1 307 ? 13.859 2.937 -9.076 1.00 93.56 307 LEU A C 1
ATOM 2374 O O . LEU A 1 307 ? 12.746 2.510 -8.761 1.00 93.56 307 LEU A O 1
ATOM 2378 N N . PRO A 1 308 ? 14.141 4.259 -9.024 1.00 93.44 308 PRO A N 1
ATOM 2379 C CA . PRO A 1 308 ? 13.148 5.257 -8.629 1.00 93.44 308 PRO A CA 1
ATOM 2380 C C . PRO A 1 308 ? 11.970 5.316 -9.604 1.00 93.44 308 PRO A C 1
ATOM 2382 O O . PRO A 1 308 ? 10.833 5.394 -9.154 1.00 93.44 308 PRO A O 1
ATOM 2385 N N . ASP A 1 309 ? 12.210 5.201 -10.912 1.00 92.19 309 ASP A N 1
ATOM 2386 C CA . ASP A 1 309 ? 11.144 5.251 -11.921 1.00 92.19 309 ASP A CA 1
ATOM 2387 C C . ASP A 1 309 ? 10.211 4.050 -11.826 1.00 92.19 309 ASP A C 1
ATOM 2389 O O . ASP A 1 309 ? 8.996 4.198 -11.926 1.00 92.19 309 ASP A O 1
ATOM 2393 N N . VAL A 1 310 ? 10.758 2.856 -11.582 1.00 94.00 310 VAL A N 1
ATOM 2394 C CA . VAL A 1 310 ? 9.964 1.633 -11.413 1.00 94.00 310 VAL A CA 1
ATOM 2395 C C . VAL A 1 310 ? 9.199 1.646 -10.087 1.00 94.00 310 VAL A C 1
ATOM 2397 O O . VAL A 1 310 ? 8.032 1.253 -10.066 1.00 94.00 310 VAL A O 1
ATOM 2400 N N . ILE A 1 311 ? 9.793 2.148 -8.995 1.00 94.94 311 ILE A N 1
ATOM 2401 C CA . ILE A 1 311 ? 9.069 2.357 -7.728 1.00 94.94 311 ILE A CA 1
ATOM 2402 C C . ILE A 1 311 ? 7.954 3.392 -7.917 1.00 94.94 311 ILE A C 1
ATOM 2404 O O . ILE A 1 311 ? 6.826 3.158 -7.479 1.00 94.94 311 ILE A O 1
ATOM 2408 N N . GLY A 1 312 ? 8.242 4.508 -8.583 1.00 92.50 312 GLY A N 1
ATOM 2409 C CA . GLY A 1 312 ? 7.276 5.561 -8.859 1.00 92.50 312 GLY A CA 1
ATOM 2410 C C . GLY A 1 312 ? 6.129 5.074 -9.742 1.00 92.50 312 GLY A C 1
ATOM 2411 O O . GLY A 1 312 ? 4.973 5.212 -9.359 1.00 92.50 312 GLY A O 1
ATOM 2412 N N . ALA A 1 313 ? 6.425 4.417 -10.864 1.00 92.06 313 ALA A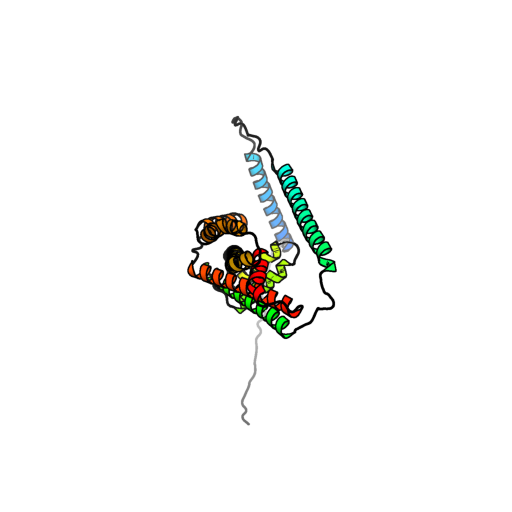 N 1
ATOM 2413 C CA . ALA A 1 313 ? 5.420 3.870 -11.776 1.00 92.06 313 ALA A CA 1
ATOM 2414 C C . ALA A 1 313 ? 4.549 2.785 -11.120 1.00 92.06 313 ALA A C 1
ATOM 2416 O O . ALA A 1 313 ? 3.341 2.766 -11.342 1.00 92.06 313 ALA A O 1
ATOM 2417 N N . TYR A 1 314 ? 5.128 1.923 -10.273 1.00 94.38 314 TYR A N 1
ATOM 2418 C CA . TYR A 1 314 ? 4.362 0.944 -9.490 1.00 94.38 314 TYR A CA 1
ATOM 2419 C C . TYR A 1 314 ? 3.379 1.627 -8.525 1.00 94.38 314 TYR A C 1
ATOM 2421 O O . TYR A 1 314 ? 2.234 1.200 -8.392 1.00 94.38 314 TYR A O 1
ATOM 2429 N N . ASN A 1 315 ? 3.814 2.699 -7.859 1.00 93.12 315 ASN A N 1
ATOM 2430 C CA . ASN A 1 315 ? 3.006 3.405 -6.864 1.00 93.12 315 ASN A CA 1
ATOM 2431 C C . ASN A 1 315 ? 2.006 4.403 -7.467 1.00 93.12 315 ASN A C 1
ATOM 2433 O O . ASN A 1 315 ? 0.960 4.636 -6.874 1.00 93.12 315 ASN A O 1
ATOM 2437 N N . GLY A 1 316 ? 2.279 4.945 -8.656 1.00 87.06 316 GLY A N 1
ATOM 2438 C CA . GLY A 1 316 ? 1.337 5.762 -9.428 1.00 87.06 316 GLY A CA 1
ATOM 2439 C C . GLY A 1 316 ? 0.227 4.959 -10.123 1.00 87.06 316 GLY A C 1
ATOM 2440 O O . GLY A 1 316 ? -0.652 5.557 -10.739 1.00 87.06 316 GLY A O 1
ATOM 2441 N N . ALA A 1 317 ? 0.265 3.624 -10.045 1.00 87.56 317 ALA A N 1
ATOM 2442 C CA . ALA A 1 317 ? -0.754 2.718 -10.582 1.00 87.56 317 ALA A CA 1
ATOM 2443 C C . ALA A 1 317 ? -1.790 2.239 -9.534 1.00 87.56 317 ALA A C 1
ATOM 2445 O O . ALA A 1 317 ? -2.650 1.423 -9.873 1.00 87.56 317 ALA A O 1
ATOM 2446 N N . TRP A 1 318 ? -1.686 2.713 -8.285 1.00 76.62 318 TRP A N 1
ATOM 2447 C CA . TRP A 1 318 ? -2.586 2.414 -7.157 1.00 76.62 318 TRP A CA 1
ATOM 2448 C C . TRP A 1 318 ? -3.780 3.378 -7.066 1.00 76.62 318 TRP A C 1
ATOM 2450 O O . TRP A 1 318 ? -4.875 2.884 -6.712 1.00 76.62 318 TRP A O 1
#

Secondary structure (DSSP, 8-state):
--------------------------------PPPHHHHHHHHHHHHHHHHHHHHHHHHHTTS---------------HHHHHHHHHHHHHHHHHHHHHHHHHHHHHHHTTS-GGG----HHHHHHHHHHHHHHHHHHHHHHHHHHHHTT----HHHHHHHHHHHHHHTTSSSTHHHHHHHHHHHHTTT--HHHHHHHHHHHHHHHHHHHHHHHHHHHHHHHHTT--GGGGGGGTTHHHHHHHHHSHHHHHHHHHHHHHHHSS-------HHHHHHHHHHHHHHHHHHHHHHHHHHHHHS---GGGHHHHHHHHHTT-